Protein AF-A0A2N0B2K4-F1 (afdb_monomer_lite)

Radius of gyration: 31.19 Å; chains: 1; bounding box: 73×33×100 Å

Foldseek 3Di:
DCPPQDPVNVVVVVVVVVVVVVVCPPPDDPVVVVVVVVVLVVLLVVLLVVLLCQQLPFADDLRDLVVSLVCLQVQWGWGQDPPPGIDIDGNDDPNHRDDPVSSVVSSVVNQLVSLLSVLLVVAAAADLCVVCVPHDPVCSVVSSVSNVVRNVVRLVVCLLVLHQDALNSHHPVCSVVSLVSSLVSQQVPDWDWDWDDDDPPTDTDIDRQADPVDPVSSVVSVQVVVPVSPQQWDQDPVRHIDGNDD

Sequence (246 aa):
FKSSLGDAFWLGAWNDYKDKLSSAQYLFEASTQTKLEALKENSWEVYKRNLANAYLTNRVGNPILPEFLNELRAGKFNVLVPNQGVVQINSKFLGSALSEAQIQEIGAFLKLPDAKAMISRQGIIADLDDFLKDQDPAYMGELRDVALVSSYAELKSGIAQGGVFSDRDLPAELKDFALISSFEYYLNNTTKEVITGEGASAVKSFVKKFDVSNADSRRAAMSEFLLKLGPVHKKGADGKLVLDGA

pLDDT: mean 81.19, std 12.35, range [37.16, 93.44]

Structure (mmCIF, N/CA/C/O backbone):
data_AF-A0A2N0B2K4-F1
#
_entry.id   AF-A0A2N0B2K4-F1
#
loop_
_atom_site.group_PDB
_atom_site.id
_atom_site.type_symbol
_atom_site.label_atom_id
_atom_site.label_alt_id
_atom_site.label_comp_id
_atom_site.label_asym_id
_atom_site.label_entity_id
_atom_site.label_seq_id
_atom_site.pdbx_PDB_ins_code
_atom_site.Cartn_x
_atom_site.Cartn_y
_atom_site.Cartn_z
_atom_site.occupancy
_atom_site.B_iso_or_equiv
_atom_site.auth_seq_id
_atom_site.auth_comp_id
_atom_site.auth_asym_id
_atom_site.auth_atom_id
_atom_site.pdbx_PDB_model_num
ATOM 1 N N . PHE A 1 1 ? 3.172 -8.161 55.555 1.00 45.06 1 PHE A N 1
ATOM 2 C CA . PHE A 1 1 ? 1.866 -7.561 55.200 1.00 45.06 1 PHE A CA 1
ATOM 3 C C . PHE A 1 1 ? 1.131 -8.303 54.084 1.00 45.06 1 PHE A C 1
ATOM 5 O O . PHE A 1 1 ? -0.031 -8.610 54.285 1.00 45.06 1 PHE A O 1
ATOM 12 N N . LYS A 1 2 ? 1.770 -8.687 52.966 1.00 37.16 2 LYS A N 1
ATOM 13 C CA . LYS A 1 2 ? 1.150 -9.574 51.950 1.00 37.16 2 LYS A CA 1
ATOM 14 C C . LYS A 1 2 ? 0.958 -11.043 52.390 1.00 37.16 2 LYS A C 1
ATOM 16 O O . LYS A 1 2 ? 0.317 -11.798 51.680 1.00 37.16 2 LYS A O 1
ATOM 21 N N . SER A 1 3 ? 1.516 -11.449 53.534 1.00 48.72 3 SER A N 1
ATOM 22 C CA . SER A 1 3 ? 1.570 -12.850 53.984 1.00 48.72 3 SER A CA 1
ATOM 23 C C . SER A 1 3 ? 0.521 -13.256 55.030 1.00 48.72 3 SER A C 1
ATOM 25 O O . SER A 1 3 ? 0.477 -14.426 55.388 1.00 48.72 3 SER A O 1
ATOM 27 N N . SER A 1 4 ? -0.299 -12.334 55.551 1.00 53.06 4 SER A N 1
ATOM 28 C CA . SER A 1 4 ? -1.295 -12.644 56.598 1.00 53.06 4 SER A CA 1
ATOM 29 C C . SER A 1 4 ? -2.738 -12.685 56.096 1.00 53.06 4 SER A C 1
ATOM 31 O O . SER A 1 4 ? -3.623 -13.147 56.805 1.00 53.06 4 SER A O 1
ATOM 33 N N . LEU A 1 5 ? -2.987 -12.184 54.888 1.00 55.03 5 LEU A N 1
ATOM 34 C CA . LEU A 1 5 ? -4.312 -12.104 54.285 1.00 55.03 5 LEU A CA 1
ATOM 35 C C . LEU A 1 5 ? -4.186 -12.716 52.893 1.00 55.03 5 LEU A C 1
ATOM 37 O O . LEU A 1 5 ? -3.575 -12.111 52.013 1.00 55.03 5 LEU A O 1
ATOM 41 N N . GLY A 1 6 ? -4.659 -13.957 52.751 1.00 55.34 6 GLY A N 1
ATOM 42 C CA . GLY A 1 6 ? -4.561 -14.728 51.510 1.00 55.34 6 GLY A CA 1
ATOM 43 C C . GLY A 1 6 ? -5.298 -14.065 50.345 1.00 55.34 6 GLY A C 1
ATOM 44 O O . GLY A 1 6 ? -6.133 -13.185 50.549 1.00 55.34 6 GLY A O 1
ATOM 45 N N . ASP A 1 7 ? -5.013 -14.504 49.120 1.00 55.50 7 ASP A N 1
ATOM 46 C CA . ASP A 1 7 ? -5.509 -13.890 47.877 1.00 55.50 7 ASP A CA 1
ATOM 47 C C . ASP A 1 7 ? -7.040 -13.719 47.827 1.00 55.50 7 ASP A C 1
ATOM 49 O O . ASP A 1 7 ? -7.539 -12.751 47.256 1.00 55.50 7 ASP A O 1
ATOM 53 N N . ALA A 1 8 ? -7.792 -14.592 48.506 1.00 61.41 8 ALA A N 1
ATOM 54 C CA . ALA A 1 8 ? -9.245 -14.489 48.645 1.00 61.41 8 ALA A CA 1
ATOM 55 C C . ALA A 1 8 ? -9.705 -13.218 49.389 1.00 61.41 8 ALA A C 1
ATOM 57 O O . ALA A 1 8 ? -10.733 -12.641 49.040 1.00 61.41 8 ALA A O 1
ATOM 58 N N . PHE A 1 9 ? -8.936 -12.749 50.377 1.00 64.50 9 PHE A N 1
ATOM 59 C CA . PHE A 1 9 ? -9.229 -11.514 51.107 1.00 64.50 9 PHE A CA 1
ATOM 60 C C . PHE A 1 9 ? -9.061 -10.286 50.209 1.00 64.50 9 PHE A C 1
ATOM 62 O O . PHE A 1 9 ? -9.919 -9.408 50.189 1.00 64.50 9 PHE A O 1
ATOM 69 N N . TRP A 1 10 ? -7.981 -10.239 49.425 1.00 61.16 10 TRP A N 1
ATOM 70 C CA . TRP A 1 10 ? -7.719 -9.125 48.511 1.00 61.16 10 TRP A CA 1
ATOM 71 C C . TRP A 1 10 ? -8.686 -9.105 47.329 1.00 61.16 10 TRP A C 1
ATOM 73 O O . TRP A 1 10 ? -9.111 -8.030 46.912 1.00 61.16 10 TRP A O 1
ATOM 83 N N . LEU A 1 11 ? -9.090 -10.279 46.833 1.00 60.62 11 LEU A N 1
ATOM 84 C CA . LEU A 1 11 ? -10.117 -10.398 45.801 1.00 60.62 11 LEU A CA 1
ATOM 85 C C . LEU A 1 11 ? -11.495 -9.950 46.320 1.00 60.62 11 LEU A C 1
ATOM 87 O O . LEU A 1 11 ? -12.208 -9.231 45.623 1.00 60.62 11 LEU A O 1
ATOM 91 N N . GLY A 1 12 ? -11.844 -10.319 47.558 1.00 69.44 12 GLY A N 1
ATOM 92 C CA . GLY A 1 12 ? -13.062 -9.857 48.227 1.00 69.44 12 GLY A CA 1
ATOM 93 C C . GLY A 1 12 ? -13.065 -8.345 48.452 1.00 69.44 12 GLY A C 1
ATOM 94 O O . GLY A 1 12 ? -14.012 -7.672 48.061 1.00 69.44 12 GLY A O 1
ATOM 95 N N . ALA A 1 13 ? -11.971 -7.791 48.981 1.00 68.06 13 ALA A N 1
ATOM 96 C CA . ALA A 1 13 ? -11.822 -6.352 49.194 1.00 68.06 13 ALA A CA 1
ATOM 97 C C . ALA A 1 13 ? -11.885 -5.551 47.882 1.00 68.06 13 ALA A C 1
ATOM 99 O O . ALA A 1 13 ? -12.458 -4.465 47.850 1.00 68.06 13 ALA A O 1
ATOM 100 N N . TRP A 1 14 ? -11.325 -6.089 46.794 1.00 63.53 14 TRP A N 1
ATOM 101 C CA . TRP A 1 14 ? -11.412 -5.485 45.466 1.00 63.53 14 TRP A CA 1
ATOM 102 C C . TRP A 1 14 ? -12.846 -5.459 44.930 1.00 63.53 14 TRP A C 1
ATOM 104 O O . TRP A 1 14 ? -13.293 -4.419 44.447 1.00 63.53 14 TRP A O 1
ATOM 114 N N . ASN A 1 15 ? -13.574 -6.574 45.035 1.00 62.72 15 ASN A N 1
ATOM 115 C CA . ASN A 1 15 ? -14.967 -6.645 44.595 1.00 62.72 15 ASN A CA 1
ATOM 116 C C . ASN A 1 15 ? -15.862 -5.715 45.425 1.00 62.72 15 ASN A C 1
ATOM 118 O O . ASN A 1 15 ? -16.615 -4.944 44.845 1.00 62.72 15 ASN A O 1
ATOM 122 N N . ASP A 1 16 ? -15.678 -5.661 46.746 1.00 70.69 16 ASP A N 1
ATOM 123 C CA . ASP A 1 16 ? -16.381 -4.716 47.622 1.00 70.69 16 ASP A CA 1
ATOM 124 C C . ASP A 1 16 ? -16.112 -3.252 47.248 1.00 70.69 16 ASP A C 1
ATOM 126 O O . ASP A 1 16 ? -17.015 -2.416 47.274 1.00 70.69 16 ASP A O 1
ATOM 130 N N . TYR A 1 17 ? -14.864 -2.913 46.912 1.00 60.06 17 TYR A N 1
ATOM 131 C CA . TYR A 1 17 ? -14.495 -1.550 46.526 1.00 60.06 17 TYR A CA 1
ATOM 132 C C . TYR A 1 17 ? -15.072 -1.180 45.157 1.00 60.06 17 TYR A C 1
ATOM 134 O O . TYR A 1 17 ? -15.571 -0.071 44.968 1.00 60.06 17 TYR A O 1
ATOM 142 N N . LYS A 1 18 ? -15.051 -2.128 44.216 1.00 62.62 18 LYS A N 1
ATOM 143 C CA . LYS A 1 18 ? -15.659 -2.006 42.890 1.00 62.62 18 LYS A CA 1
ATOM 144 C C . LYS A 1 18 ? -17.176 -1.837 42.986 1.00 62.62 18 LYS A C 1
ATOM 146 O O . LYS A 1 18 ? -17.719 -0.942 42.342 1.00 62.62 18 LYS A O 1
ATOM 151 N N . ASP A 1 19 ? -17.839 -2.635 43.813 1.00 67.31 19 ASP A N 1
ATOM 152 C CA . ASP A 1 19 ? -19.288 -2.591 43.993 1.00 67.31 19 ASP A CA 1
ATOM 153 C C . ASP A 1 19 ? -19.698 -1.292 44.696 1.00 67.31 19 ASP A C 1
ATOM 155 O O . ASP A 1 19 ? -20.607 -0.603 44.229 1.00 67.31 19 ASP A O 1
ATOM 159 N N . LYS A 1 20 ? -18.941 -0.852 45.712 1.00 62.06 20 LYS A N 1
ATOM 160 C CA . LYS A 1 20 ? -19.128 0.464 46.347 1.00 62.06 20 LYS A CA 1
ATOM 161 C C . LYS A 1 20 ? -18.940 1.616 45.362 1.00 62.06 20 LYS A C 1
ATOM 163 O O . LYS A 1 20 ? -19.784 2.504 45.329 1.00 62.06 20 LYS A O 1
ATOM 168 N N . LEU A 1 21 ? -17.913 1.580 44.512 1.00 57.91 21 LEU A N 1
ATOM 169 C CA . LEU A 1 21 ? -17.707 2.571 43.447 1.00 57.91 21 LEU A CA 1
ATOM 170 C C . LEU A 1 21 ? -18.839 2.568 42.416 1.00 57.91 21 LEU A C 1
ATOM 172 O O . LEU A 1 21 ? -19.277 3.636 41.996 1.00 57.91 21 LEU A O 1
ATOM 176 N N . SER A 1 22 ? -19.344 1.391 42.042 1.00 55.31 22 SER A N 1
ATOM 177 C CA . SER A 1 22 ? -20.469 1.268 41.110 1.00 55.31 22 SER A CA 1
ATOM 178 C C . SER A 1 22 ? -21.778 1.800 41.706 1.00 55.31 22 SER A C 1
ATOM 180 O O . SER A 1 22 ? -22.540 2.472 41.019 1.00 55.31 22 SER A O 1
ATOM 182 N N . SER A 1 23 ? -21.995 1.597 43.010 1.00 57.16 23 SER A N 1
ATOM 183 C CA . SER A 1 23 ? -23.142 2.135 43.752 1.00 57.16 23 SER A CA 1
ATOM 184 C C . SER A 1 23 ? -23.007 3.624 44.109 1.00 57.16 23 SER A C 1
ATOM 186 O O . SER A 1 23 ? -24.002 4.287 44.392 1.00 57.16 23 SER A O 1
ATOM 188 N N . ALA A 1 24 ? -21.794 4.184 44.043 1.00 54.72 24 ALA A N 1
ATOM 189 C CA . ALA A 1 24 ? -21.490 5.588 44.329 1.00 54.72 24 ALA A CA 1
ATOM 190 C C . ALA A 1 24 ? -21.693 6.527 43.126 1.00 54.72 24 ALA A C 1
ATOM 192 O O . ALA A 1 24 ? -21.277 7.686 43.173 1.00 54.72 24 ALA A O 1
ATOM 193 N N . GLN A 1 25 ? -22.386 6.078 42.073 1.00 49.22 25 GLN A N 1
ATOM 194 C CA . GLN A 1 25 ? -22.783 6.908 40.927 1.00 49.22 25 GLN A CA 1
ATOM 195 C C . GLN A 1 25 ? -23.527 8.198 41.356 1.00 49.22 25 GLN A C 1
ATOM 197 O O . GLN A 1 25 ? -23.518 9.183 40.625 1.00 49.22 25 GLN A O 1
ATOM 202 N N . TYR A 1 26 ? -24.084 8.224 42.576 1.00 49.31 26 TYR A N 1
ATOM 203 C CA . TYR A 1 26 ? -24.826 9.334 43.189 1.00 49.31 26 TYR A CA 1
ATOM 204 C C . TYR A 1 26 ? -24.002 10.275 44.109 1.00 49.31 26 TYR A C 1
ATOM 206 O O . TYR A 1 26 ? -24.561 11.227 44.645 1.00 49.31 26 TYR A O 1
ATOM 214 N N . LEU A 1 27 ? -22.701 10.024 44.338 1.00 53.44 27 LEU A N 1
ATOM 215 C CA . LEU A 1 27 ? -21.873 10.763 45.322 1.00 53.44 27 LEU A CA 1
ATOM 216 C C . LEU A 1 27 ? -20.869 11.756 44.718 1.00 53.44 27 LEU A C 1
ATOM 218 O O . LEU A 1 27 ? -20.222 12.502 45.451 1.00 53.44 27 LEU A O 1
ATOM 222 N N . PHE A 1 28 ? -20.719 11.778 43.398 1.00 55.59 28 PHE A N 1
ATOM 223 C CA . PHE A 1 28 ? -19.828 12.719 42.730 1.00 55.59 28 PHE A CA 1
ATOM 224 C C . PHE A 1 28 ? -20.589 13.991 42.357 1.00 55.59 28 PHE A C 1
ATOM 226 O O . PHE A 1 28 ? -21.649 13.917 41.739 1.00 55.59 28 PHE A O 1
ATOM 233 N N . GLU A 1 29 ? -20.033 15.163 42.679 1.00 68.19 29 GLU A N 1
ATOM 234 C CA . GLU A 1 29 ? -20.511 16.420 42.096 1.00 68.19 29 GLU A CA 1
ATOM 235 C C . GLU A 1 29 ? -20.541 16.296 40.564 1.00 68.19 29 GLU A C 1
ATOM 237 O O . GLU A 1 29 ? -19.668 15.651 39.975 1.00 68.19 29 GLU A O 1
ATOM 242 N N . ALA A 1 30 ? -21.501 16.946 39.898 1.00 71.75 30 ALA A N 1
ATOM 243 C CA . ALA A 1 30 ? -21.643 16.884 38.438 1.00 71.75 30 ALA A CA 1
ATOM 244 C C . ALA A 1 30 ? -20.334 17.234 37.691 1.00 71.75 30 ALA A C 1
ATOM 246 O O . ALA A 1 30 ? -20.023 16.667 36.641 1.00 71.75 30 ALA A O 1
ATOM 247 N N . SER A 1 31 ? -19.514 18.114 38.277 1.00 73.19 31 SER A N 1
ATOM 248 C CA . SER A 1 31 ? -18.178 18.481 37.792 1.00 73.19 31 SER A CA 1
ATOM 249 C C . SER A 1 31 ? -17.190 17.302 37.779 1.00 73.19 31 SER A C 1
ATOM 251 O O . SER A 1 31 ? -16.363 17.186 36.875 1.00 73.19 31 SER A O 1
ATOM 253 N N . THR A 1 32 ? -17.285 16.404 38.759 1.00 71.00 32 THR A N 1
ATOM 254 C CA . THR A 1 32 ? -16.430 15.221 38.902 1.00 71.00 32 THR A CA 1
ATOM 255 C C . THR A 1 32 ? -16.908 14.089 38.000 1.00 71.00 32 THR A C 1
ATOM 257 O O . THR A 1 32 ? -16.082 13.456 37.347 1.00 71.00 32 THR A O 1
ATOM 260 N N . GLN A 1 33 ? -18.225 13.900 37.863 1.00 70.06 33 GLN A N 1
ATOM 261 C CA . GLN A 1 33 ? -18.799 12.971 36.877 1.00 70.06 33 GLN A CA 1
ATOM 262 C C . GLN A 1 33 ? -18.388 13.348 35.447 1.00 70.06 33 GLN A C 1
ATOM 264 O O . GLN A 1 33 ? -17.923 12.500 34.691 1.00 70.06 33 GLN A O 1
ATOM 269 N N . THR A 1 34 ? -18.453 14.639 35.107 1.00 75.38 34 THR A N 1
ATOM 270 C CA . THR A 1 34 ? -18.030 15.145 33.790 1.00 75.38 34 THR A CA 1
ATOM 271 C C . THR A 1 34 ? -16.547 14.867 33.520 1.00 75.38 34 THR A C 1
ATOM 273 O O . THR A 1 34 ? -16.182 14.430 32.431 1.00 75.38 34 THR A O 1
ATOM 276 N N . LYS A 1 35 ? -15.673 15.075 34.515 1.00 74.12 35 LYS A N 1
ATOM 277 C CA . LYS A 1 35 ? -14.233 14.782 34.386 1.00 74.12 35 LYS A CA 1
ATOM 278 C C . LYS A 1 35 ? -13.947 13.287 34.251 1.00 74.12 35 LYS A C 1
ATOM 280 O O . LYS A 1 35 ? -13.038 12.914 33.513 1.00 74.12 35 LYS A O 1
ATOM 285 N N . LEU A 1 36 ? -14.701 12.442 34.951 1.00 71.81 36 LEU A N 1
ATOM 286 C CA . LEU A 1 36 ? -14.584 10.987 34.854 1.00 71.81 36 LEU A CA 1
ATOM 287 C C . LEU A 1 36 ? -14.999 10.477 33.471 1.00 71.81 36 LEU A C 1
ATOM 289 O O . LEU A 1 36 ? -14.271 9.674 32.891 1.00 71.81 36 LEU A O 1
ATOM 293 N N . GLU A 1 37 ? -16.099 10.981 32.906 1.00 75.62 37 GLU A N 1
ATOM 294 C CA . GLU A 1 37 ? -16.495 10.636 31.533 1.00 75.62 37 GLU A CA 1
ATOM 295 C C . GLU A 1 37 ? -15.471 11.144 30.509 1.00 75.62 37 GLU A C 1
ATOM 297 O O . GLU A 1 37 ? -15.077 10.393 29.623 1.00 75.62 37 GLU A O 1
ATOM 302 N N . ALA A 1 38 ? -14.927 12.355 30.679 1.00 74.94 38 ALA A N 1
ATOM 303 C CA . ALA A 1 38 ? -13.851 12.851 29.816 1.00 74.94 38 ALA A CA 1
ATOM 304 C C . ALA A 1 38 ? -12.579 11.981 29.886 1.00 74.94 38 ALA A C 1
ATOM 306 O O . ALA A 1 38 ? -11.924 11.743 28.870 1.00 74.94 38 ALA A O 1
ATOM 307 N N . LEU A 1 39 ? -12.223 11.479 31.074 1.00 80.75 39 LEU A N 1
ATOM 308 C CA . LEU A 1 39 ? -11.086 10.573 31.249 1.00 80.75 39 LEU A CA 1
ATOM 309 C C . LEU A 1 39 ? -11.339 9.213 30.589 1.00 80.75 39 LEU A C 1
ATOM 311 O O . LEU A 1 39 ? -10.431 8.641 29.982 1.00 80.75 39 LEU A O 1
ATOM 315 N N . LYS A 1 40 ? -12.562 8.693 30.708 1.00 78.25 40 LYS A N 1
ATOM 316 C CA . LYS A 1 40 ? -12.983 7.444 30.073 1.00 78.25 40 LYS A CA 1
ATOM 317 C C . LYS A 1 40 ? -12.958 7.564 28.551 1.00 78.25 40 LYS A C 1
ATOM 319 O O . LYS A 1 40 ? -12.411 6.674 27.909 1.00 78.25 40 LYS A O 1
ATOM 3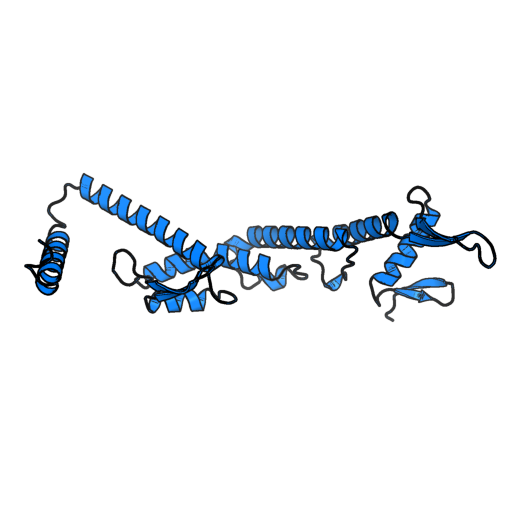24 N N . GLU A 1 41 ? -13.453 8.670 28.002 1.00 83.50 41 GLU A N 1
ATOM 325 C CA . GLU A 1 41 ? -13.409 8.972 26.567 1.00 83.50 41 GLU A CA 1
ATOM 326 C C . GLU A 1 41 ? -11.966 9.071 26.060 1.00 83.50 41 GLU A C 1
ATOM 328 O O . GLU A 1 41 ? -11.584 8.420 25.092 1.00 83.50 41 GLU A O 1
ATOM 333 N N . ASN A 1 42 ? -11.103 9.797 26.774 1.00 83.88 42 ASN A N 1
ATOM 334 C CA . ASN A 1 42 ? -9.684 9.869 26.426 1.00 83.88 42 ASN A CA 1
ATOM 335 C C . ASN A 1 42 ? -9.022 8.480 26.454 1.00 83.88 42 ASN A C 1
ATOM 337 O O . ASN A 1 42 ? -8.314 8.098 25.523 1.00 83.88 42 ASN A O 1
ATOM 341 N N . SER A 1 43 ? -9.299 7.696 27.499 1.00 85.62 43 SER A N 1
ATOM 342 C CA . SER A 1 43 ? -8.792 6.326 27.619 1.00 85.62 43 SER A CA 1
ATOM 343 C C . SER A 1 43 ? -9.288 5.438 26.477 1.00 85.62 43 SER A C 1
ATOM 345 O O . SER A 1 43 ? -8.540 4.580 26.009 1.00 85.62 43 SER A O 1
ATOM 347 N N . TRP A 1 44 ? -10.522 5.645 26.015 1.00 90.06 44 TRP A N 1
ATOM 348 C CA . TRP A 1 44 ? -11.105 4.943 24.877 1.00 90.06 44 TRP A CA 1
ATOM 349 C C . TRP A 1 44 ? -10.401 5.298 23.563 1.00 90.06 44 TRP A C 1
ATOM 351 O O . TRP A 1 44 ? -9.996 4.405 22.820 1.00 90.06 44 TRP A O 1
ATOM 361 N N . GLU A 1 45 ? -10.135 6.579 23.316 1.00 89.75 45 GLU A N 1
ATOM 362 C CA . GLU A 1 45 ? -9.361 7.030 22.154 1.00 89.75 45 GLU A CA 1
ATOM 363 C C . GLU A 1 45 ? -7.934 6.471 22.139 1.00 89.75 45 GLU A C 1
ATOM 365 O O . GLU A 1 45 ? -7.451 5.970 21.119 1.00 89.75 45 GLU A O 1
ATOM 370 N N . VAL A 1 46 ? -7.250 6.498 23.285 1.00 88.81 46 VAL A N 1
ATOM 371 C CA . VAL A 1 46 ? -5.913 5.901 23.429 1.00 88.81 46 VAL A CA 1
ATOM 372 C C . VAL A 1 46 ? -5.968 4.394 23.181 1.00 88.81 46 VAL A C 1
ATOM 374 O O . VAL A 1 46 ? -5.109 3.845 22.489 1.00 88.81 46 VAL A O 1
ATOM 377 N N . TYR A 1 47 ? -6.994 3.724 23.701 1.00 88.19 47 TYR A N 1
ATOM 378 C CA . TYR A 1 47 ? -7.205 2.300 23.490 1.00 88.19 47 TYR A CA 1
ATOM 379 C C . TYR A 1 47 ? -7.393 1.961 22.001 1.00 88.19 47 TYR A C 1
ATOM 381 O O . TYR A 1 47 ? -6.689 1.087 21.492 1.00 88.19 47 TYR A O 1
ATOM 389 N N . LYS A 1 48 ? -8.239 2.703 21.271 1.00 91.44 48 LYS A N 1
ATOM 390 C CA . LYS A 1 48 ? -8.426 2.544 19.815 1.00 91.44 48 LYS A CA 1
ATOM 391 C C . LYS A 1 48 ? -7.119 2.719 19.039 1.00 91.44 48 LYS A C 1
ATOM 393 O O . LYS A 1 48 ? -6.803 1.903 18.175 1.00 91.44 48 LYS A O 1
ATOM 398 N N . ARG A 1 49 ? -6.314 3.732 19.378 1.00 87.88 49 ARG A N 1
ATOM 399 C CA . ARG A 1 49 ? -4.994 3.958 18.755 1.00 87.88 49 ARG A CA 1
ATOM 400 C C . ARG A 1 49 ? -4.025 2.805 19.008 1.00 87.88 49 ARG A C 1
ATOM 402 O O . ARG A 1 49 ? -3.336 2.372 18.088 1.00 87.88 49 ARG A O 1
ATOM 409 N N . ASN A 1 50 ? -3.990 2.281 20.231 1.00 87.94 50 ASN A N 1
ATOM 410 C CA . ASN A 1 50 ? -3.144 1.137 20.568 1.00 87.94 50 ASN A CA 1
ATOM 411 C C . ASN A 1 50 ? -3.573 -0.128 19.815 1.00 87.94 50 ASN A C 1
ATOM 413 O O . ASN A 1 50 ? -2.712 -0.849 19.311 1.00 87.94 50 ASN A O 1
ATOM 417 N N . LEU A 1 51 ? -4.883 -0.368 19.682 1.00 88.62 51 LEU A N 1
ATOM 418 C CA . LEU A 1 51 ? -5.404 -1.460 18.859 1.00 88.62 51 LEU A CA 1
ATOM 419 C C . LEU A 1 51 ? -5.032 -1.293 17.385 1.00 88.62 51 LEU A C 1
ATOM 421 O O . LEU A 1 51 ? -4.591 -2.260 16.774 1.00 88.62 51 LEU A O 1
ATOM 425 N N . ALA A 1 52 ? -5.152 -0.087 16.828 1.00 86.50 52 ALA A N 1
ATOM 426 C CA . ALA A 1 52 ? -4.754 0.184 15.448 1.00 86.50 52 ALA A CA 1
ATOM 427 C C . ALA A 1 52 ? -3.269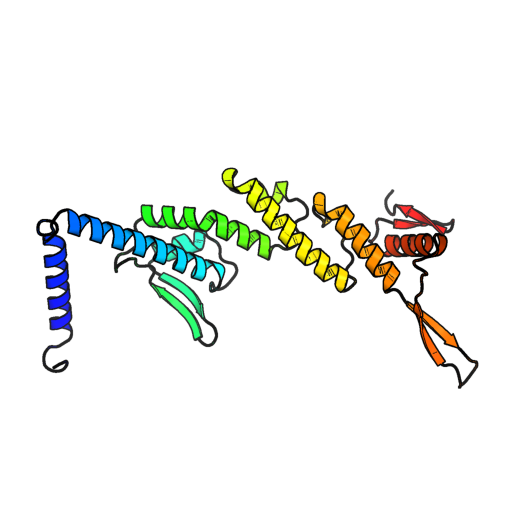 -0.089 15.217 1.00 86.50 52 ALA A C 1
ATOM 429 O O . ALA A 1 52 ? -2.908 -0.782 14.269 1.00 86.50 52 ALA A O 1
ATOM 430 N N . ASN A 1 53 ? -2.404 0.367 16.122 1.00 85.69 53 ASN A N 1
ATOM 431 C CA . ASN A 1 53 ? -0.978 0.070 16.037 1.00 85.69 53 ASN A CA 1
ATOM 432 C C . ASN A 1 53 ? -0.717 -1.439 16.100 1.00 85.69 53 ASN A C 1
ATOM 434 O O . ASN A 1 53 ? 0.015 -1.965 15.263 1.00 85.69 53 ASN A O 1
ATOM 438 N N . ALA A 1 54 ? -1.342 -2.151 17.041 1.00 84.88 54 ALA A N 1
ATOM 439 C CA . ALA A 1 54 ? -1.192 -3.599 17.163 1.00 84.88 54 ALA A CA 1
ATOM 440 C C . ALA A 1 54 ? -1.669 -4.344 15.904 1.00 84.88 54 ALA A C 1
ATOM 442 O O . ALA A 1 54 ? -0.987 -5.257 15.440 1.00 84.88 54 ALA A O 1
ATOM 443 N N . TYR A 1 55 ? -2.793 -3.908 15.332 1.00 87.00 55 TYR A N 1
ATOM 444 C CA . TYR A 1 55 ? -3.376 -4.448 14.109 1.00 87.00 55 TYR A CA 1
ATOM 445 C C . TYR A 1 55 ? -2.468 -4.254 12.886 1.00 87.00 55 TYR A C 1
ATOM 447 O O . TYR A 1 55 ? -2.252 -5.195 12.124 1.00 87.00 55 TYR A O 1
ATOM 455 N N . LEU A 1 56 ? -1.905 -3.055 12.713 1.00 84.88 56 LEU A N 1
ATOM 456 C CA . LEU A 1 56 ? -1.133 -2.692 11.521 1.00 84.88 56 LEU A CA 1
ATOM 457 C C . LEU A 1 56 ? 0.309 -3.210 11.540 1.00 84.88 56 LEU A C 1
ATOM 459 O O . LEU A 1 56 ? 0.843 -3.547 10.485 1.00 84.88 56 LEU A O 1
ATOM 463 N N . THR A 1 57 ? 0.947 -3.250 12.715 1.00 78.38 57 THR A N 1
ATOM 464 C CA . THR A 1 57 ? 2.408 -3.449 12.817 1.00 78.38 57 THR A CA 1
ATOM 465 C C . THR A 1 57 ? 2.819 -4.812 13.351 1.00 78.38 57 THR A C 1
ATOM 467 O O . THR A 1 57 ? 3.831 -5.354 12.919 1.00 78.38 57 THR A O 1
ATOM 470 N N . ASN A 1 58 ? 2.042 -5.378 14.274 1.00 72.38 58 ASN A N 1
ATOM 471 C CA . ASN A 1 58 ? 2.489 -6.508 15.081 1.00 72.38 58 ASN A CA 1
ATOM 472 C C . ASN A 1 58 ? 1.608 -7.739 14.895 1.00 72.38 58 ASN A C 1
ATOM 474 O O . ASN A 1 58 ? 1.700 -8.661 15.692 1.00 72.38 58 ASN A O 1
ATOM 478 N N . ARG A 1 59 ? 0.715 -7.794 13.904 1.00 75.06 59 ARG A N 1
ATOM 479 C CA . ARG A 1 59 ? -0.130 -8.979 13.726 1.00 75.06 59 ARG A CA 1
ATOM 480 C C . ARG A 1 59 ? 0.624 -10.106 13.018 1.00 75.06 59 ARG A C 1
ATOM 482 O O . ARG A 1 59 ? 1.491 -9.873 12.181 1.00 75.06 59 ARG A O 1
ATOM 489 N N . VAL A 1 60 ? 0.294 -11.343 13.380 1.00 59.72 60 VAL A N 1
ATOM 490 C CA . VAL A 1 60 ? 0.838 -12.547 12.739 1.00 59.72 60 VAL A CA 1
ATOM 491 C C . VAL A 1 60 ? 0.104 -12.765 11.411 1.00 59.72 60 VAL A C 1
ATOM 493 O O . VAL A 1 60 ? -1.112 -12.930 11.414 1.00 59.72 60 VAL A O 1
ATOM 496 N N . GLY A 1 61 ? 0.831 -12.791 10.291 1.00 63.75 61 GLY A N 1
ATOM 497 C CA . GLY A 1 61 ? 0.253 -12.958 8.949 1.00 63.75 61 GLY A CA 1
ATOM 498 C C . GLY A 1 61 ? -0.271 -11.652 8.340 1.00 63.75 61 GLY A C 1
ATOM 499 O O . GLY A 1 61 ? -0.030 -10.574 8.875 1.00 63.75 61 GLY A O 1
ATOM 500 N N . ASN A 1 62 ? -0.974 -11.739 7.206 1.00 66.56 62 ASN A N 1
ATOM 501 C CA . ASN A 1 62 ? -1.657 -10.589 6.607 1.00 66.56 62 ASN A CA 1
ATOM 502 C C . ASN A 1 62 ? -2.925 -10.286 7.424 1.00 66.56 62 ASN A C 1
ATOM 504 O O . ASN A 1 62 ? -3.866 -11.074 7.347 1.00 66.56 62 ASN A O 1
ATOM 508 N N . PRO A 1 63 ? -2.983 -9.203 8.225 1.00 71.88 63 PRO A N 1
ATOM 509 C CA . PRO A 1 63 ? -4.170 -8.882 9.005 1.00 71.88 63 PRO A CA 1
ATOM 510 C C . PRO A 1 63 ? -5.397 -8.692 8.114 1.00 71.88 63 PRO A C 1
ATOM 512 O O . PRO A 1 63 ? -5.359 -7.918 7.162 1.00 71.88 63 PRO A O 1
ATOM 515 N N . ILE A 1 64 ? -6.470 -9.398 8.475 1.00 83.25 64 ILE A N 1
ATOM 516 C CA . ILE A 1 64 ? -7.815 -9.260 7.917 1.00 83.25 64 ILE A CA 1
ATOM 517 C C . ILE A 1 64 ? -8.702 -8.637 9.001 1.00 83.25 64 ILE A C 1
ATOM 519 O O . ILE A 1 64 ? -8.843 -9.197 10.097 1.00 83.25 64 ILE A O 1
ATOM 523 N N . LEU A 1 65 ? -9.294 -7.475 8.710 1.00 88.88 65 LEU A N 1
ATOM 524 C CA . LEU A 1 65 ? -10.070 -6.695 9.678 1.00 88.88 65 LEU A CA 1
ATOM 525 C C . LEU A 1 65 ? -11.255 -7.489 10.264 1.00 88.88 65 LEU A C 1
ATOM 527 O O . LEU A 1 65 ? -11.368 -7.540 11.490 1.00 88.88 65 LEU A O 1
ATOM 531 N N . PRO A 1 66 ? -12.092 -8.185 9.465 1.00 90.19 66 PRO A N 1
ATOM 532 C CA . PRO A 1 66 ? -13.153 -9.047 9.995 1.00 90.19 66 PRO A CA 1
ATOM 533 C C . PRO A 1 66 ? -12.684 -10.083 11.026 1.00 90.19 66 PRO A C 1
ATOM 535 O O . PRO A 1 66 ? -13.336 -10.280 12.054 1.00 90.19 66 PRO A O 1
ATOM 538 N N . GLU A 1 67 ? -11.541 -10.727 10.786 1.00 89.62 67 GLU A N 1
ATOM 539 C CA . GLU A 1 67 ? -10.975 -11.713 11.711 1.00 89.62 67 GLU A CA 1
ATOM 540 C C . GLU A 1 67 ? -10.506 -11.054 13.006 1.00 89.62 67 GLU A C 1
ATOM 542 O O . GLU A 1 67 ? -10.718 -11.590 14.091 1.00 89.62 67 GLU A O 1
ATOM 547 N N . PHE A 1 68 ? -9.918 -9.860 12.907 1.00 90.81 68 PHE A N 1
ATOM 548 C CA . PHE A 1 68 ? -9.513 -9.096 14.080 1.00 90.81 68 PHE A CA 1
ATOM 549 C C . PHE A 1 68 ? -10.706 -8.699 14.945 1.00 90.81 68 PHE A C 1
ATOM 551 O O . PHE A 1 68 ? -10.675 -8.888 16.157 1.00 90.81 68 PHE A O 1
ATOM 558 N N . LEU A 1 69 ? -11.798 -8.229 14.340 1.00 92.62 69 LEU A N 1
ATOM 559 C CA . LEU A 1 69 ? -13.012 -7.897 15.088 1.00 92.62 69 LEU A CA 1
ATOM 560 C C . LEU A 1 69 ? -13.600 -9.131 15.796 1.00 92.62 69 LEU A C 1
ATOM 562 O O . LEU A 1 69 ? -14.079 -9.018 16.923 1.00 92.62 69 LEU A O 1
ATOM 566 N N . ASN A 1 70 ? -13.506 -10.320 15.192 1.00 92.19 70 ASN A N 1
ATOM 567 C CA . ASN A 1 70 ? -13.900 -11.576 15.840 1.00 92.19 70 ASN A CA 1
ATOM 568 C C . ASN A 1 70 ? -12.997 -11.949 17.027 1.00 92.19 70 ASN A C 1
ATOM 570 O O . ASN A 1 70 ? -13.495 -12.397 18.059 1.00 92.19 70 ASN A O 1
ATOM 574 N N . GLU A 1 71 ? -11.688 -11.728 16.928 1.00 90.69 71 GLU A N 1
ATOM 575 C CA . GLU A 1 71 ? -10.764 -11.904 18.057 1.00 90.69 71 GLU A CA 1
ATOM 576 C C . GLU A 1 71 ? -11.065 -10.927 19.201 1.00 90.69 71 GLU A C 1
ATOM 578 O O . GLU A 1 71 ? -11.097 -11.311 20.375 1.00 90.69 71 GLU A O 1
ATOM 583 N N . LEU A 1 72 ? -11.379 -9.671 18.872 1.00 91.94 72 LEU A N 1
ATOM 584 C CA . LEU A 1 72 ? -11.801 -8.683 19.861 1.00 91.94 72 LEU A CA 1
ATOM 585 C C . LEU A 1 72 ? -13.088 -9.117 20.578 1.00 91.94 72 LEU A C 1
ATOM 587 O O . LEU A 1 72 ? -13.128 -9.018 21.808 1.00 91.94 72 LEU A O 1
ATOM 591 N N . ARG A 1 73 ? -14.076 -9.677 19.853 1.00 91.88 73 ARG A N 1
ATOM 592 C CA . ARG A 1 73 ? -15.285 -10.306 20.437 1.00 91.88 73 ARG A CA 1
ATOM 593 C C . ARG A 1 73 ? -14.937 -11.462 21.373 1.00 91.88 73 ARG A C 1
ATOM 595 O O . ARG A 1 73 ? -15.540 -11.598 22.432 1.00 91.88 73 ARG A O 1
ATOM 602 N N . ALA A 1 74 ? -13.946 -12.275 21.009 1.00 89.81 74 ALA A N 1
ATOM 603 C CA . ALA A 1 74 ? -13.477 -13.399 21.818 1.00 89.81 74 ALA A CA 1
ATOM 604 C C . ALA A 1 74 ? -12.692 -12.973 23.077 1.00 89.81 74 ALA A C 1
ATOM 606 O O . ALA A 1 74 ? -12.341 -13.820 23.903 1.00 89.81 74 ALA A O 1
ATOM 607 N N . GLY A 1 75 ? -12.411 -11.677 23.248 1.00 88.19 75 GLY A N 1
ATOM 608 C CA . GLY A 1 75 ? -11.733 -11.138 24.427 1.00 88.19 75 GLY A CA 1
ATOM 609 C C . GLY A 1 75 ? -10.202 -11.185 24.356 1.00 88.19 75 GLY A C 1
ATOM 610 O O . GLY A 1 75 ? -9.540 -10.863 25.348 1.00 88.19 75 GLY A O 1
ATOM 611 N N . LYS A 1 76 ? -9.623 -11.614 23.227 1.00 90.00 76 LYS A N 1
ATOM 612 C CA . LYS A 1 76 ? -8.175 -11.803 23.076 1.00 90.00 76 LYS A CA 1
ATOM 613 C C . LYS A 1 76 ? -7.741 -11.839 21.614 1.00 90.00 76 LYS A C 1
ATOM 615 O O . LYS A 1 76 ? -8.419 -12.437 20.789 1.00 90.00 76 LYS A O 1
ATOM 620 N N . PHE A 1 77 ? -6.569 -11.285 21.327 1.00 88.88 77 PHE A N 1
ATOM 621 C CA . PHE A 1 77 ? -5.939 -11.313 20.005 1.00 88.88 77 PHE A CA 1
ATOM 622 C C . PHE A 1 77 ? -4.447 -11.625 20.132 1.00 88.88 77 PHE A C 1
ATOM 624 O O . PHE A 1 77 ? -3.864 -11.482 21.209 1.00 88.88 77 PHE A O 1
ATOM 631 N N . ASN A 1 78 ? -3.827 -12.066 19.041 1.00 86.81 78 ASN A N 1
ATOM 632 C CA . ASN A 1 78 ? -2.412 -12.430 19.030 1.00 86.81 78 ASN A CA 1
ATOM 633 C C . ASN A 1 78 ? -1.581 -11.389 18.275 1.00 86.81 78 ASN A C 1
ATOM 635 O O . ASN A 1 78 ? -1.975 -10.917 17.207 1.00 86.81 78 ASN A O 1
ATOM 639 N N . VAL A 1 79 ? -0.402 -11.080 18.811 1.00 85.06 79 VAL A N 1
ATOM 640 C CA . VAL A 1 79 ? 0.603 -10.232 18.166 1.00 85.06 79 VAL A CA 1
ATOM 641 C C . VAL A 1 79 ? 1.957 -10.932 18.140 1.00 85.06 79 VAL A C 1
ATOM 643 O O . VAL A 1 79 ? 2.302 -11.682 19.048 1.00 85.06 79 VAL A O 1
ATOM 646 N N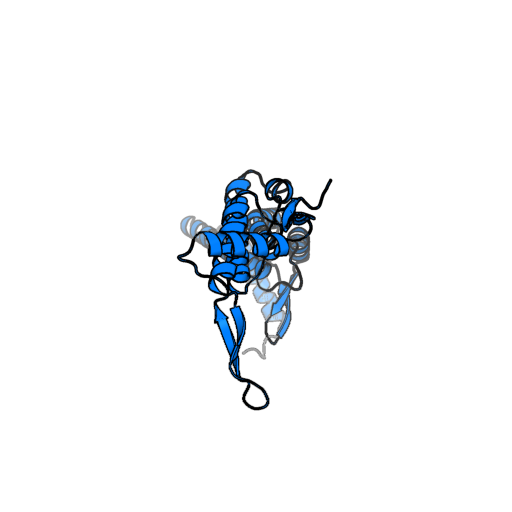 . LEU A 1 80 ? 2.736 -10.687 17.098 1.00 83.25 80 LEU A N 1
ATOM 647 C CA . LEU A 1 80 ? 4.137 -11.031 16.999 1.00 83.25 80 LEU A CA 1
ATOM 648 C C . LEU A 1 80 ? 4.968 -9.927 17.655 1.00 83.25 80 LEU A C 1
ATOM 650 O O . LEU A 1 80 ? 4.970 -8.785 17.201 1.00 83.25 80 LEU A O 1
ATOM 654 N N . VAL A 1 81 ? 5.693 -10.276 18.711 1.00 80.62 81 VAL A N 1
ATOM 655 C CA . VAL A 1 81 ? 6.624 -9.366 19.379 1.00 80.62 81 VAL A CA 1
ATOM 656 C C . VAL A 1 81 ? 8.055 -9.780 19.024 1.00 80.62 81 VAL A C 1
ATOM 658 O O . VAL A 1 81 ? 8.407 -10.957 19.189 1.00 80.62 81 VAL A O 1
ATOM 661 N N . PRO A 1 82 ? 8.910 -8.846 18.559 1.00 78.12 82 PRO A N 1
ATOM 662 C CA . PRO A 1 82 ? 10.312 -9.137 18.286 1.00 78.12 82 PRO A CA 1
ATOM 663 C C . PRO A 1 82 ? 10.985 -9.811 19.487 1.00 78.12 82 PRO A C 1
ATOM 665 O O . PRO A 1 82 ? 10.838 -9.361 20.622 1.00 78.12 82 PRO A O 1
ATOM 668 N N . ASN A 1 83 ? 11.722 -10.895 19.240 1.00 79.69 83 ASN A N 1
ATOM 669 C CA . ASN A 1 83 ? 12.441 -11.692 20.248 1.00 79.69 83 ASN A CA 1
ATOM 670 C C . ASN A 1 83 ? 11.575 -12.450 21.276 1.00 79.69 83 ASN A C 1
ATOM 672 O O . ASN A 1 83 ? 12.127 -13.204 22.073 1.00 79.69 83 ASN A O 1
ATOM 676 N N . GLN A 1 84 ? 10.249 -12.288 21.267 1.00 76.94 84 GLN A N 1
ATOM 677 C CA . GLN A 1 84 ? 9.331 -12.977 22.189 1.00 76.94 84 GLN A CA 1
ATOM 678 C C . GLN A 1 84 ? 8.353 -13.924 21.479 1.00 76.94 84 GLN A C 1
ATOM 680 O O . GLN A 1 84 ? 7.736 -14.763 22.130 1.00 76.94 84 GLN A O 1
ATOM 685 N N . GLY A 1 85 ? 8.237 -13.837 20.151 1.00 83.00 85 GLY A N 1
ATOM 686 C CA . GLY A 1 85 ? 7.341 -14.690 19.374 1.00 83.00 85 GLY A CA 1
ATOM 687 C C . GLY A 1 85 ? 5.885 -14.236 19.476 1.00 83.00 85 GLY A C 1
ATOM 688 O O . GLY A 1 85 ? 5.605 -13.041 19.568 1.00 83.00 85 GLY A O 1
ATOM 689 N N . VAL A 1 86 ? 4.949 -15.181 19.395 1.00 86.25 86 VAL A N 1
ATOM 690 C CA . VAL A 1 86 ? 3.510 -14.882 19.420 1.00 86.25 86 VAL A CA 1
ATOM 691 C C . VAL A 1 86 ? 3.045 -14.675 20.861 1.00 86.25 86 VAL A C 1
ATOM 693 O O . VAL A 1 86 ? 3.091 -15.596 21.674 1.00 86.25 86 VAL A O 1
ATOM 696 N N . VAL A 1 87 ? 2.563 -13.471 21.164 1.00 85.56 87 VAL A N 1
ATOM 697 C CA . VAL A 1 87 ? 2.027 -13.069 22.468 1.00 85.56 87 VAL A CA 1
ATOM 698 C C . VAL A 1 87 ? 0.522 -12.846 22.354 1.00 85.56 87 VAL A C 1
ATOM 700 O O . VAL A 1 87 ? 0.045 -12.155 21.454 1.00 85.56 87 VAL A O 1
ATOM 703 N N . GLN A 1 88 ? -0.234 -13.414 23.292 1.00 88.38 88 GLN A N 1
ATOM 704 C CA . GLN A 1 88 ? -1.675 -13.207 23.398 1.00 88.38 88 GLN A CA 1
ATOM 705 C C . GLN A 1 88 ? -1.977 -11.995 24.284 1.00 88.38 88 GLN A C 1
ATOM 707 O O . GLN A 1 88 ? -1.557 -11.942 25.440 1.00 88.38 88 GLN A O 1
ATOM 712 N N . ILE A 1 89 ? -2.735 -11.039 23.754 1.00 86.81 89 ILE A N 1
ATOM 713 C CA . ILE A 1 89 ? -3.144 -9.813 24.441 1.00 86.81 89 ILE A CA 1
ATOM 714 C C . ILE A 1 89 ? -4.643 -9.867 24.735 1.00 86.81 89 ILE A C 1
ATOM 716 O O . ILE A 1 89 ? -5.444 -10.316 23.917 1.00 86.81 89 ILE A O 1
ATOM 720 N N . ASN A 1 90 ? -5.026 -9.393 25.920 1.00 87.62 90 ASN A N 1
ATOM 721 C CA . ASN A 1 90 ? -6.419 -9.267 26.335 1.00 87.62 90 ASN A CA 1
ATOM 722 C C . ASN A 1 90 ? -7.064 -8.026 25.689 1.00 87.62 90 ASN A C 1
ATOM 724 O O . ASN A 1 90 ? -6.534 -6.925 25.823 1.00 87.62 90 ASN A O 1
ATOM 728 N N . SER A 1 91 ? -8.213 -8.189 25.026 1.00 88.38 91 SER A N 1
ATOM 729 C CA . SER A 1 91 ? -8.938 -7.088 24.370 1.00 88.38 91 SER A CA 1
ATOM 730 C C . SER A 1 91 ? -9.931 -6.362 25.285 1.00 88.38 91 SER A C 1
ATOM 732 O O . SER A 1 91 ? -10.705 -5.536 24.819 1.00 88.38 91 SER A O 1
ATOM 734 N N . LYS A 1 92 ? -9.953 -6.630 26.592 1.00 87.31 92 LYS A N 1
ATOM 735 C CA . LYS A 1 92 ? -10.863 -5.935 27.511 1.00 87.31 92 LYS A CA 1
ATOM 736 C C . LYS A 1 92 ? -10.533 -4.445 27.622 1.00 87.31 92 LYS A C 1
ATOM 738 O O . LYS A 1 92 ? -9.376 -4.070 27.802 1.00 87.31 92 LYS A O 1
ATOM 743 N N . PHE A 1 93 ? -11.567 -3.608 27.627 1.00 84.31 93 PHE A N 1
ATOM 744 C CA . PHE A 1 93 ? -11.460 -2.186 27.946 1.00 84.31 93 PHE A CA 1
ATOM 745 C C . PHE A 1 93 ? -11.920 -1.951 29.388 1.00 84.31 93 PHE A C 1
ATOM 747 O O . PHE A 1 93 ? -12.999 -2.391 29.783 1.00 84.31 93 PHE A O 1
ATOM 754 N N . LEU A 1 94 ? -11.073 -1.312 30.203 1.00 82.81 94 LEU A N 1
ATOM 755 C CA . LEU A 1 94 ? -11.322 -1.075 31.636 1.00 82.81 94 LEU A CA 1
ATOM 756 C C . LEU A 1 94 ? -11.765 -2.347 32.397 1.00 82.81 94 LEU A C 1
ATOM 758 O O . LEU A 1 94 ? -12.636 -2.317 33.265 1.00 82.81 94 LEU A O 1
ATOM 762 N N . GLY A 1 95 ? -11.181 -3.496 32.037 1.00 78.69 95 GLY A N 1
ATOM 763 C CA . GLY A 1 95 ? -11.470 -4.796 32.655 1.00 78.69 95 GLY A CA 1
ATOM 764 C C . GLY A 1 95 ? -12.767 -5.475 32.195 1.00 78.69 95 GLY A C 1
ATOM 765 O O . GLY A 1 95 ? -13.035 -6.599 32.625 1.00 78.69 95 GLY A O 1
ATOM 766 N N . SER A 1 96 ? -13.535 -4.849 31.300 1.00 82.00 96 SER A N 1
ATOM 767 C CA . SER A 1 96 ? -14.786 -5.385 30.750 1.00 82.00 96 SER A CA 1
ATOM 768 C C . SER A 1 96 ? -14.612 -5.849 29.306 1.00 82.00 96 SER A C 1
ATOM 770 O O . SER A 1 96 ? -13.777 -5.322 28.571 1.00 82.00 96 SER A O 1
ATOM 772 N N . ALA A 1 97 ? -15.381 -6.863 28.903 1.00 87.75 97 ALA A N 1
ATOM 773 C CA . ALA A 1 97 ? -15.452 -7.255 27.498 1.00 87.75 97 ALA A CA 1
ATOM 774 C C . ALA A 1 97 ? -16.040 -6.106 26.665 1.00 87.75 97 ALA A C 1
ATOM 776 O O . ALA A 1 97 ? -16.876 -5.351 27.163 1.00 87.75 97 ALA A O 1
ATOM 777 N N . LEU A 1 98 ? -15.587 -5.980 25.419 1.00 90.00 98 LEU A N 1
ATOM 778 C CA . LEU A 1 98 ? -16.081 -4.957 24.504 1.00 90.00 98 LEU A CA 1
ATOM 779 C C . LEU A 1 98 ? -17.545 -5.237 24.147 1.00 90.00 98 LEU A C 1
ATOM 781 O O . LEU A 1 98 ? -17.912 -6.379 23.864 1.00 90.00 98 LEU A O 1
ATOM 785 N N . SER A 1 99 ? -18.377 -4.198 24.157 1.00 91.56 99 SER A N 1
ATOM 786 C CA . SER A 1 99 ? -19.745 -4.287 23.644 1.00 91.56 99 SER A CA 1
ATOM 787 C C . SER A 1 99 ? -19.752 -4.333 22.114 1.00 91.56 99 SER A C 1
ATOM 789 O O . SER A 1 99 ? -18.809 -3.877 21.469 1.00 91.56 99 SER A O 1
ATOM 791 N N . GLU A 1 100 ? -20.831 -4.825 21.501 1.00 92.50 100 GLU A N 1
ATOM 792 C CA . GLU A 1 100 ? -20.918 -4.847 20.032 1.00 92.50 100 GLU A CA 1
ATOM 793 C C . GLU A 1 100 ? -20.840 -3.429 19.434 1.00 92.50 100 GLU A C 1
ATOM 795 O O . GLU A 1 100 ? -20.210 -3.237 18.399 1.00 92.50 100 GLU A O 1
ATOM 800 N N . ALA A 1 101 ? -21.377 -2.415 20.125 1.00 92.12 101 ALA A N 1
ATOM 801 C CA . ALA A 1 101 ? -21.246 -1.015 19.712 1.00 92.12 101 ALA A CA 1
ATOM 802 C C . ALA A 1 101 ? -19.778 -0.548 19.699 1.00 92.12 101 ALA A C 1
ATOM 804 O O . ALA A 1 101 ? -19.333 0.073 18.738 1.00 92.12 101 ALA A O 1
ATOM 805 N N . GLN A 1 102 ? -19.001 -0.911 20.725 1.00 91.88 102 GLN A N 1
ATOM 806 C CA . GLN A 1 102 ? -17.567 -0.611 20.791 1.00 91.88 102 GLN A CA 1
ATOM 807 C C . GLN A 1 102 ? -16.776 -1.326 19.689 1.00 91.88 102 GLN A C 1
ATOM 809 O O . GLN A 1 102 ? -15.839 -0.763 19.128 1.00 91.88 102 GLN A O 1
ATOM 814 N N . ILE A 1 103 ? -17.155 -2.559 19.352 1.00 93.44 103 ILE A N 1
ATOM 815 C CA . ILE A 1 103 ? -16.511 -3.336 18.285 1.00 93.44 103 ILE A CA 1
ATOM 816 C C . ILE A 1 103 ? -16.815 -2.733 16.913 1.00 93.44 103 ILE A C 1
ATOM 818 O O . ILE A 1 103 ? -15.912 -2.628 16.084 1.00 93.44 103 ILE A O 1
ATOM 822 N N . GLN A 1 104 ? -18.050 -2.286 16.682 1.00 93.25 104 GLN A N 1
ATOM 823 C CA . GLN A 1 104 ? -18.419 -1.560 15.465 1.00 93.25 104 GLN A CA 1
ATOM 824 C C . GLN A 1 104 ? -17.651 -0.244 15.334 1.00 93.25 104 GLN A C 1
ATOM 826 O O . GLN A 1 104 ? -17.159 0.067 14.251 1.00 93.25 104 GLN A O 1
ATOM 831 N N . GLU A 1 105 ? -17.492 0.496 16.432 1.00 93.31 105 GLU A N 1
ATOM 832 C CA . GLU A 1 105 ? -16.721 1.738 16.453 1.00 93.31 105 GLU A CA 1
ATOM 833 C C . GLU A 1 105 ? -15.237 1.501 16.140 1.00 93.31 105 GLU A C 1
ATOM 835 O O . GLU A 1 105 ? -14.664 2.199 15.303 1.00 93.31 105 GLU A O 1
ATOM 840 N N . ILE A 1 106 ? -14.621 0.474 16.741 1.00 93.38 106 ILE A N 1
ATOM 841 C CA . ILE A 1 106 ? -13.250 0.057 16.408 1.00 93.38 106 ILE A CA 1
ATOM 842 C C . ILE A 1 106 ? -13.157 -0.336 14.931 1.00 93.38 106 ILE A C 1
ATOM 844 O O . ILE A 1 106 ? -12.227 0.078 14.244 1.00 93.38 106 ILE A O 1
ATOM 848 N N . GLY A 1 107 ? -14.122 -1.106 14.421 1.00 91.81 107 GLY A N 1
ATOM 849 C CA . GLY A 1 107 ? -14.176 -1.490 13.013 1.00 91.81 107 GLY A CA 1
ATOM 850 C C . GLY A 1 107 ? -14.207 -0.277 12.088 1.00 91.81 107 GLY A C 1
ATOM 851 O O . GLY A 1 107 ? -13.399 -0.195 11.168 1.00 91.81 107 GLY A O 1
ATOM 852 N N . ALA A 1 108 ? -15.076 0.696 12.366 1.00 91.25 108 ALA A N 1
ATOM 853 C CA . ALA A 1 108 ? -15.154 1.943 11.611 1.00 91.25 108 ALA A CA 1
ATOM 854 C C . ALA A 1 108 ? -13.843 2.743 11.675 1.00 91.25 108 ALA A C 1
ATOM 856 O O . ALA A 1 108 ? -13.371 3.221 10.647 1.00 91.25 108 ALA A O 1
ATOM 857 N N . PHE A 1 109 ? -13.223 2.824 12.856 1.00 91.25 109 PHE A N 1
ATOM 858 C CA . PHE A 1 109 ? -11.939 3.497 13.053 1.00 91.25 109 PHE A CA 1
ATOM 859 C C . PHE A 1 109 ? -10.798 2.850 12.251 1.00 91.25 109 PHE A C 1
ATOM 861 O O . PHE A 1 109 ? -9.913 3.549 11.758 1.00 91.25 109 PHE A O 1
ATOM 868 N N . LEU A 1 110 ? -10.814 1.522 12.098 1.00 90.88 110 LEU A N 1
ATOM 869 C CA . LEU A 1 110 ? -9.758 0.772 11.415 1.00 90.88 110 LEU A CA 1
ATOM 870 C C . LEU A 1 110 ? -9.930 0.668 9.899 1.00 90.88 110 LEU A C 1
ATOM 872 O O . LEU A 1 110 ? -8.936 0.399 9.235 1.00 90.88 110 LEU A O 1
ATOM 876 N N . LYS A 1 111 ? -11.123 0.911 9.339 1.00 89.19 111 LYS A N 1
ATOM 877 C CA . LYS A 1 111 ? -11.386 0.779 7.891 1.00 89.19 111 LYS A CA 1
ATOM 878 C C . LYS A 1 111 ? -10.368 1.515 7.017 1.00 89.19 111 LYS A C 1
ATOM 880 O O . LYS A 1 111 ? -9.761 0.911 6.140 1.00 89.19 111 LYS A O 1
ATOM 885 N N . LEU A 1 112 ? -10.175 2.813 7.256 1.00 87.06 112 LEU A N 1
ATOM 886 C CA . LEU A 1 112 ? -9.269 3.628 6.443 1.00 87.06 112 LEU A CA 1
ATOM 887 C C . LEU A 1 112 ? -7.793 3.208 6.618 1.00 87.06 112 LEU A C 1
ATOM 889 O O . LEU A 1 112 ? -7.120 2.989 5.609 1.00 87.06 112 LEU A O 1
ATOM 893 N N . PRO A 1 113 ? -7.259 3.059 7.849 1.00 87.75 113 PRO A N 1
ATOM 894 C CA . PRO A 1 113 ? -5.906 2.538 8.040 1.00 87.75 113 PRO A CA 1
ATOM 895 C C . PRO A 1 113 ? -5.680 1.145 7.439 1.00 87.75 113 PRO A C 1
ATOM 897 O O . PRO A 1 113 ? -4.609 0.892 6.893 1.00 87.75 113 PRO A O 1
ATOM 900 N N . ASP A 1 114 ? -6.675 0.259 7.520 1.00 88.25 114 ASP A N 1
ATOM 901 C CA . ASP A 1 114 ? -6.628 -1.083 6.936 1.00 88.25 114 ASP A CA 1
ATOM 902 C C . ASP A 1 114 ? -6.530 -1.030 5.410 1.00 88.25 114 ASP A C 1
ATOM 904 O O . ASP A 1 114 ? -5.607 -1.603 4.833 1.00 88.25 114 ASP A O 1
ATOM 908 N N . ALA A 1 115 ? -7.399 -0.253 4.760 1.00 88.00 115 ALA A N 1
ATOM 909 C CA . ALA A 1 115 ? -7.367 -0.061 3.314 1.00 88.00 115 ALA A CA 1
ATOM 910 C C . ALA A 1 115 ? -6.025 0.528 2.840 1.00 88.00 115 ALA A C 1
ATOM 912 O O . ALA A 1 115 ? -5.443 0.048 1.867 1.00 88.00 115 ALA A O 1
ATOM 913 N N . LYS A 1 116 ? -5.468 1.507 3.568 1.00 87.75 116 LYS A N 1
ATOM 914 C CA . LYS A 1 116 ? -4.126 2.047 3.282 1.00 87.75 116 LYS A CA 1
ATOM 915 C C . LYS A 1 116 ? -3.034 0.988 3.413 1.00 87.75 116 LYS A C 1
ATOM 917 O O . LYS A 1 116 ? -2.155 0.909 2.561 1.00 87.75 116 LYS A O 1
ATOM 922 N N . ALA A 1 117 ? -3.084 0.164 4.458 1.00 85.56 117 ALA A N 1
ATOM 923 C CA . ALA A 1 117 ? -2.115 -0.909 4.652 1.00 85.56 117 ALA A CA 1
ATOM 924 C C . ALA A 1 117 ? -2.236 -1.999 3.578 1.00 85.56 117 ALA A C 1
ATOM 926 O O . ALA A 1 117 ? -1.217 -2.518 3.127 1.00 85.56 117 ALA A O 1
ATOM 927 N N . MET A 1 118 ? -3.457 -2.322 3.144 1.00 85.69 118 MET A N 1
ATOM 928 C CA . MET A 1 118 ? -3.710 -3.230 2.025 1.00 85.69 118 MET A CA 1
ATOM 929 C C . MET A 1 118 ? -3.066 -2.703 0.739 1.00 85.69 118 MET A C 1
ATOM 931 O O . MET A 1 118 ? -2.313 -3.432 0.098 1.00 85.69 118 MET A O 1
ATOM 935 N N . ILE A 1 119 ? -3.283 -1.425 0.412 1.00 87.88 119 ILE A N 1
ATOM 936 C CA . ILE A 1 119 ? -2.668 -0.759 -0.745 1.00 87.88 119 ILE A CA 1
ATOM 937 C C . ILE A 1 119 ? -1.140 -0.834 -0.678 1.00 87.88 119 ILE A C 1
ATOM 939 O O . ILE A 1 119 ? -0.500 -1.278 -1.627 1.00 87.88 119 ILE A O 1
ATOM 943 N N . SER A 1 120 ? -0.547 -0.465 0.460 1.00 83.00 120 SER A N 1
ATOM 944 C CA . SER A 1 120 ? 0.909 -0.494 0.638 1.00 83.00 120 SER A CA 1
ATOM 945 C C . SER A 1 120 ? 1.527 -1.890 0.520 1.00 83.00 120 SER A C 1
ATOM 947 O O . SER A 1 120 ? 2.713 -1.997 0.235 1.00 83.00 120 SER A O 1
ATOM 949 N N . ARG A 1 121 ? 0.760 -2.960 0.757 1.00 82.75 121 ARG A N 1
ATOM 950 C CA . ARG A 1 121 ? 1.236 -4.345 0.607 1.00 82.75 121 ARG A CA 1
ATOM 951 C C . ARG A 1 121 ? 1.065 -4.898 -0.798 1.00 82.75 121 ARG A C 1
ATOM 953 O O . ARG A 1 121 ? 1.798 -5.810 -1.163 1.00 82.75 121 ARG A O 1
ATOM 960 N N . GLN A 1 122 ? 0.082 -4.398 -1.542 1.00 84.06 122 GLN A N 1
ATOM 961 C CA . GLN A 1 122 ? -0.188 -4.847 -2.904 1.00 84.06 122 GLN A CA 1
ATOM 962 C C . GLN A 1 122 ? 0.928 -4.425 -3.870 1.00 84.06 122 GLN A C 1
ATOM 964 O O . GLN A 1 122 ? 1.225 -5.154 -4.814 1.00 84.06 122 GLN A O 1
ATOM 969 N N . GLY A 1 123 ? 1.546 -3.272 -3.609 1.00 82.94 123 GLY A N 1
ATOM 970 C CA . GLY A 1 123 ? 2.573 -2.675 -4.453 1.00 82.94 123 GLY A CA 1
ATOM 971 C C . GLY A 1 123 ? 1.981 -1.919 -5.641 1.00 82.94 123 GLY A C 1
ATOM 972 O O . GLY A 1 123 ? 1.024 -1.160 -5.470 1.00 82.94 123 GLY A O 1
ATOM 973 N N . ILE A 1 124 ? 2.541 -2.100 -6.840 1.00 85.56 124 ILE A N 1
ATOM 974 C CA . ILE A 1 124 ? 2.033 -1.469 -8.069 1.00 85.56 124 ILE A CA 1
ATOM 975 C C . ILE A 1 124 ? 0.650 -2.036 -8.426 1.00 85.56 124 ILE A C 1
ATOM 977 O O . ILE A 1 124 ? 0.491 -3.233 -8.672 1.00 85.56 124 ILE A O 1
ATOM 981 N N . ILE A 1 125 ? -0.347 -1.153 -8.503 1.00 87.31 125 ILE A N 1
ATOM 982 C CA . ILE A 1 125 ? -1.730 -1.495 -8.859 1.00 87.31 125 ILE A CA 1
ATOM 983 C C . ILE A 1 125 ? -2.037 -0.944 -10.253 1.00 87.31 125 ILE A C 1
ATOM 985 O O . ILE A 1 125 ? -2.082 0.269 -10.444 1.00 87.31 125 ILE A O 1
ATOM 989 N N . ALA A 1 126 ? -2.257 -1.835 -11.222 1.00 84.44 126 ALA A N 1
ATOM 990 C CA . ALA A 1 126 ? -2.526 -1.453 -12.608 1.00 84.44 126 ALA A CA 1
ATOM 991 C C . ALA A 1 126 ? -3.916 -0.824 -12.802 1.00 84.44 126 ALA A C 1
ATOM 993 O O . ALA A 1 126 ? -4.041 0.243 -13.399 1.00 84.44 126 ALA A O 1
ATOM 994 N N . ASP A 1 127 ? -4.957 -1.477 -12.282 1.00 87.06 127 ASP A N 1
ATOM 995 C CA . ASP A 1 127 ? -6.338 -0.998 -12.356 1.00 87.06 127 ASP A CA 1
ATOM 996 C C . ASP A 1 127 ? -6.788 -0.514 -10.976 1.00 87.06 127 ASP A C 1
ATOM 998 O O . ASP A 1 127 ? -7.259 -1.287 -10.140 1.00 87.06 127 ASP A O 1
ATOM 1002 N N . LEU A 1 128 ? -6.567 0.776 -10.714 1.00 85.94 128 LEU A N 1
ATOM 1003 C CA . LEU A 1 128 ? -6.940 1.401 -9.445 1.00 85.94 128 LEU A CA 1
ATOM 1004 C C . LEU A 1 128 ? -8.455 1.436 -9.242 1.00 85.94 128 LEU A C 1
ATOM 1006 O O . LEU A 1 128 ? -8.909 1.333 -8.104 1.00 85.94 128 LEU A O 1
ATOM 1010 N N . ASP A 1 129 ? -9.228 1.574 -10.318 1.00 87.25 129 ASP A N 1
ATOM 1011 C CA . ASP A 1 129 ? -10.680 1.695 -10.224 1.00 87.25 129 ASP A CA 1
ATOM 1012 C C . ASP A 1 129 ? -11.305 0.340 -9.866 1.00 87.25 129 ASP A C 1
ATOM 1014 O O . ASP A 1 129 ? -12.124 0.270 -8.948 1.00 87.25 129 ASP A O 1
ATOM 1018 N N . ASP A 1 130 ? -10.867 -0.750 -10.508 1.00 87.88 130 ASP A N 1
ATOM 1019 C CA . ASP A 1 130 ? -11.314 -2.101 -10.146 1.00 87.88 130 ASP A CA 1
ATOM 1020 C C . ASP A 1 130 ? -10.802 -2.525 -8.762 1.00 87.88 130 ASP A C 1
ATOM 1022 O O . ASP A 1 130 ? -11.546 -3.130 -7.990 1.00 87.88 130 ASP A O 1
ATOM 1026 N N . PHE A 1 131 ? -9.565 -2.161 -8.404 1.00 86.31 131 PHE A N 1
ATOM 1027 C CA . PHE A 1 131 ? -8.992 -2.490 -7.096 1.00 86.31 131 PHE A CA 1
ATOM 1028 C C . PHE A 1 131 ? -9.729 -1.806 -5.937 1.00 86.31 131 PHE A C 1
ATOM 1030 O O . PHE A 1 131 ? -9.883 -2.385 -4.860 1.00 86.31 131 PHE A O 1
ATOM 1037 N N . LEU A 1 132 ? -10.192 -0.570 -6.142 1.00 88.81 132 LEU A N 1
ATOM 1038 C CA . LEU A 1 132 ? -10.851 0.224 -5.107 1.00 88.81 132 LEU A CA 1
ATOM 1039 C C . LEU A 1 132 ? -12.385 0.108 -5.123 1.00 88.81 132 LEU A C 1
ATOM 1041 O O . LEU A 1 132 ? -13.031 0.685 -4.253 1.00 88.81 132 LEU A O 1
ATOM 1045 N N . LYS A 1 133 ? -12.989 -0.654 -6.045 1.00 87.94 133 LYS A N 1
ATOM 1046 C CA . LYS A 1 133 ? -14.454 -0.693 -6.243 1.00 87.94 133 LYS A CA 1
ATOM 1047 C C . LYS A 1 133 ? -15.273 -1.069 -5.003 1.00 87.94 133 LYS A C 1
ATOM 1049 O O . LYS A 1 133 ? -16.385 -0.578 -4.838 1.00 87.94 133 LYS A O 1
ATOM 1054 N N . ASP A 1 134 ? -14.724 -1.930 -4.147 1.00 86.31 134 ASP A N 1
ATOM 1055 C CA . ASP A 1 134 ? -15.396 -2.437 -2.944 1.00 86.31 134 ASP A CA 1
ATOM 1056 C C . ASP A 1 134 ? -15.061 -1.604 -1.689 1.00 86.31 134 ASP A C 1
ATOM 1058 O O . ASP A 1 134 ? -15.498 -1.928 -0.581 1.00 86.31 134 ASP A O 1
ATOM 1062 N N . GLN A 1 135 ? -14.264 -0.539 -1.840 1.00 87.00 135 GLN A N 1
ATOM 1063 C CA . GLN A 1 135 ? -13.880 0.351 -0.747 1.00 87.00 135 GLN A CA 1
ATOM 1064 C C . GLN A 1 135 ? -14.956 1.399 -0.463 1.00 87.00 135 GLN A C 1
ATOM 1066 O O . GLN A 1 135 ? -15.848 1.667 -1.267 1.00 87.00 135 GLN A O 1
ATOM 1071 N N . ASP A 1 136 ? -14.870 2.009 0.719 1.00 84.06 136 ASP A N 1
ATOM 1072 C CA . ASP A 1 136 ? -15.809 3.051 1.124 1.00 84.06 136 ASP A CA 1
ATOM 1073 C C . ASP A 1 136 ? -15.705 4.272 0.182 1.00 84.06 136 ASP A C 1
ATOM 1075 O O . ASP A 1 136 ? -14.629 4.883 0.100 1.00 84.06 136 ASP A O 1
ATOM 1079 N N . PRO A 1 137 ? -16.804 4.679 -0.490 1.00 86.44 137 PRO A N 1
ATOM 1080 C CA . PRO A 1 137 ? -16.812 5.824 -1.397 1.00 86.44 137 PRO A CA 1
ATOM 1081 C C . PRO A 1 137 ? -16.303 7.119 -0.758 1.00 86.44 137 PRO A C 1
ATOM 1083 O O . PRO A 1 137 ? -15.734 7.962 -1.451 1.00 86.44 137 PRO A O 1
ATOM 1086 N N . ALA A 1 138 ? -16.470 7.275 0.561 1.00 88.62 138 ALA A N 1
ATOM 1087 C CA . ALA A 1 138 ? -16.018 8.456 1.289 1.00 88.62 138 ALA A CA 1
ATOM 1088 C C . ALA A 1 138 ? -14.488 8.620 1.287 1.00 88.62 138 ALA A C 1
ATOM 1090 O O . ALA A 1 138 ? -13.999 9.741 1.422 1.00 88.62 138 ALA A O 1
ATOM 1091 N N . TYR A 1 139 ? -13.735 7.528 1.117 1.00 87.38 139 TYR A N 1
ATOM 1092 C CA . TYR A 1 139 ? -12.270 7.526 1.168 1.00 87.38 139 TYR A CA 1
ATOM 1093 C C . TYR A 1 139 ? -11.604 7.282 -0.190 1.00 87.38 139 TYR A C 1
ATOM 1095 O O . TYR A 1 139 ? -10.379 7.284 -0.268 1.00 87.38 139 TYR A O 1
ATOM 1103 N N . MET A 1 140 ? -12.372 7.115 -1.271 1.00 87.62 140 MET A N 1
ATOM 1104 C CA . MET A 1 140 ? -11.846 6.757 -2.598 1.00 87.62 140 MET A CA 1
ATOM 1105 C C . MET A 1 140 ? -10.731 7.681 -3.097 1.00 87.62 140 MET A C 1
ATOM 1107 O O . MET A 1 140 ? -9.715 7.195 -3.585 1.00 87.62 140 MET A O 1
ATOM 1111 N N . GLY A 1 141 ? -10.892 9.000 -2.950 1.00 88.75 141 GLY A N 1
ATOM 1112 C CA . GLY A 1 141 ? -9.870 9.964 -3.372 1.00 88.75 141 GLY A CA 1
ATOM 1113 C C . GLY A 1 141 ? -8.555 9.786 -2.610 1.00 88.75 141 GLY A C 1
ATOM 1114 O O . GLY A 1 141 ? -7.496 9.652 -3.213 1.00 88.75 141 GLY A O 1
ATOM 1115 N N . GLU A 1 142 ? -8.638 9.686 -1.282 1.00 91.12 142 GLU A N 1
ATOM 1116 C CA . GLU A 1 142 ? -7.465 9.491 -0.427 1.00 91.12 142 GLU A CA 1
ATOM 1117 C C . GLU A 1 142 ? -6.785 8.135 -0.677 1.00 91.12 142 GLU A C 1
ATOM 1119 O O . GLU A 1 142 ? -5.558 8.047 -0.701 1.00 91.12 142 GLU A O 1
ATOM 1124 N N . LEU A 1 143 ? -7.564 7.072 -0.893 1.00 91.38 143 LEU A N 1
ATOM 1125 C CA . LEU A 1 143 ? -7.032 5.746 -1.208 1.00 91.38 143 LEU A CA 1
ATOM 1126 C C . LEU A 1 143 ? -6.347 5.721 -2.579 1.00 91.38 143 LEU A C 1
ATOM 1128 O O . LEU A 1 143 ? -5.276 5.125 -2.703 1.00 91.38 143 LEU A O 1
ATOM 1132 N N . ARG A 1 144 ? -6.903 6.414 -3.582 1.00 92.56 144 ARG A N 1
ATOM 1133 C CA . ARG A 1 144 ? -6.264 6.566 -4.898 1.00 92.56 144 ARG A CA 1
ATOM 1134 C C . ARG A 1 144 ? -4.916 7.271 -4.775 1.00 92.56 144 ARG A C 1
ATOM 1136 O O . ARG A 1 144 ? -3.926 6.772 -5.305 1.00 92.56 144 ARG A O 1
ATOM 1143 N N . ASP A 1 145 ? -4.855 8.374 -4.032 1.00 91.44 145 ASP A N 1
ATOM 1144 C CA . ASP A 1 145 ? -3.611 9.121 -3.821 1.00 91.44 145 ASP A CA 1
ATOM 1145 C C . ASP A 1 145 ? -2.546 8.260 -3.135 1.00 91.44 145 ASP A C 1
ATOM 1147 O O . ASP A 1 145 ? -1.396 8.210 -3.576 1.00 91.44 145 ASP A O 1
ATOM 1151 N N . VAL A 1 146 ? -2.924 7.521 -2.087 1.00 91.25 146 VAL A N 1
ATOM 1152 C CA . VAL A 1 146 ? -2.008 6.602 -1.395 1.00 91.25 146 VAL A CA 1
ATOM 1153 C C . VAL A 1 146 ? -1.498 5.513 -2.341 1.00 91.25 146 VAL A C 1
ATOM 1155 O O . VAL A 1 146 ? -0.301 5.219 -2.339 1.00 91.25 146 VAL A O 1
ATOM 1158 N N . ALA A 1 147 ? -2.367 4.943 -3.175 1.00 91.94 147 ALA A N 1
ATOM 1159 C CA . ALA A 1 147 ? -1.990 3.909 -4.133 1.00 91.94 147 ALA A CA 1
ATOM 1160 C C . ALA A 1 147 ? -1.036 4.425 -5.214 1.00 91.94 147 ALA A C 1
ATOM 1162 O O . ALA A 1 147 ? -0.035 3.768 -5.517 1.00 91.94 147 ALA A O 1
ATOM 1163 N N . LEU A 1 148 ? -1.287 5.625 -5.741 1.00 92.69 148 LEU A N 1
ATOM 1164 C CA . LEU A 1 148 ? -0.414 6.278 -6.713 1.00 92.69 148 LEU A CA 1
ATOM 1165 C C . LEU A 1 148 ? 0.950 6.622 -6.111 1.00 92.69 148 LEU A C 1
ATOM 1167 O O . LEU A 1 148 ? 1.977 6.341 -6.725 1.00 92.69 148 LEU A O 1
ATOM 1171 N N . VAL A 1 149 ? 0.991 7.169 -4.894 1.00 92.00 149 VAL A N 1
ATOM 1172 C CA . VAL A 1 149 ? 2.253 7.487 -4.204 1.00 92.00 149 VAL A CA 1
ATOM 1173 C C . VAL A 1 149 ? 3.062 6.222 -3.915 1.00 92.00 149 VAL A C 1
ATOM 1175 O O . VAL A 1 149 ? 4.274 6.209 -4.139 1.00 92.00 149 VAL A O 1
ATOM 1178 N N . SER A 1 150 ? 2.405 5.152 -3.458 1.00 90.75 150 SER A N 1
ATOM 1179 C CA . SER A 1 150 ? 3.052 3.859 -3.208 1.00 90.75 150 SER A CA 1
ATOM 1180 C C . SER A 1 150 ? 3.625 3.274 -4.501 1.00 90.75 150 SER A C 1
ATOM 1182 O O . SER A 1 150 ? 4.817 2.971 -4.569 1.00 90.75 150 SER A O 1
ATOM 1184 N N . SER A 1 151 ? 2.811 3.218 -5.560 1.00 91.69 151 SER A N 1
ATOM 1185 C CA . SER A 1 151 ? 3.224 2.726 -6.880 1.00 91.69 151 SER A CA 1
ATOM 1186 C C . SER A 1 151 ? 4.383 3.546 -7.451 1.00 91.69 151 SER A C 1
ATOM 1188 O O . SER A 1 151 ? 5.351 2.992 -7.965 1.00 91.69 151 SER A O 1
ATOM 1190 N N . TYR A 1 152 ? 4.342 4.873 -7.314 1.00 92.00 152 TYR A N 1
ATOM 1191 C CA . TYR A 1 152 ? 5.422 5.757 -7.749 1.00 92.00 152 TYR A CA 1
ATOM 1192 C C . TYR A 1 152 ? 6.740 5.472 -7.018 1.00 92.00 152 TYR A C 1
ATOM 1194 O O . TYR A 1 152 ? 7.797 5.429 -7.651 1.00 92.00 152 TYR A O 1
ATOM 1202 N N . ALA A 1 153 ? 6.700 5.267 -5.698 1.00 90.88 153 ALA A N 1
ATOM 1203 C CA . ALA A 1 153 ? 7.892 4.961 -4.912 1.00 90.88 153 ALA A CA 1
ATOM 1204 C C . ALA A 1 153 ? 8.530 3.628 -5.340 1.00 90.88 153 ALA A C 1
ATOM 1206 O O . ALA A 1 153 ? 9.753 3.557 -5.507 1.00 90.88 153 ALA A O 1
ATOM 1207 N N . GLU A 1 154 ? 7.711 2.603 -5.579 1.00 91.25 154 GLU A N 1
ATOM 1208 C CA . GLU A 1 154 ? 8.16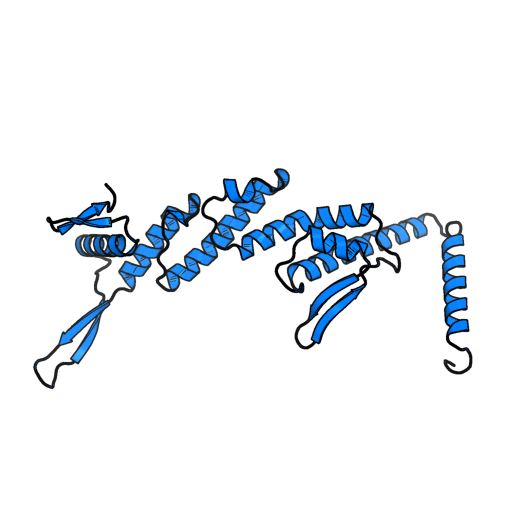7 1.301 -6.072 1.00 91.25 154 GLU A CA 1
ATOM 1209 C C . GLU A 1 154 ? 8.759 1.391 -7.476 1.00 91.25 154 GLU A C 1
ATOM 1211 O O . GLU A 1 154 ? 9.876 0.919 -7.700 1.00 91.25 154 GLU A O 1
ATOM 1216 N N . LEU A 1 155 ? 8.072 2.074 -8.396 1.00 92.19 155 LEU A N 1
ATOM 1217 C CA . LEU A 1 155 ? 8.558 2.302 -9.755 1.00 92.19 155 LEU A CA 1
ATOM 1218 C C . LEU A 1 155 ? 9.894 3.033 -9.746 1.00 92.19 155 LEU A C 1
ATOM 1220 O O . LEU A 1 155 ? 10.856 2.578 -10.359 1.00 92.19 155 LEU A O 1
ATOM 1224 N N . LYS A 1 156 ? 9.997 4.136 -9.002 1.00 92.94 156 LYS A N 1
ATOM 1225 C CA . LYS A 1 156 ? 11.240 4.904 -8.895 1.00 92.94 156 LYS A CA 1
ATOM 1226 C C . LYS A 1 156 ? 12.396 4.048 -8.369 1.00 92.94 156 LYS A C 1
ATOM 1228 O O . LYS A 1 156 ? 13.502 4.129 -8.902 1.00 92.94 156 LYS A O 1
ATOM 1233 N N . SER A 1 157 ? 12.150 3.234 -7.342 1.00 92.62 157 SER A N 1
ATOM 1234 C CA . SER A 1 157 ? 13.152 2.322 -6.779 1.00 92.62 157 SER A CA 1
ATOM 1235 C C . SER A 1 157 ? 13.576 1.244 -7.782 1.00 92.62 157 SER A C 1
ATOM 1237 O O . SER A 1 157 ? 14.771 1.037 -7.995 1.00 92.62 157 SER A O 1
ATOM 1239 N N . GLY A 1 158 ? 12.615 0.602 -8.452 1.00 91.00 158 GLY A N 1
ATOM 1240 C CA . GLY A 1 158 ? 12.890 -0.426 -9.454 1.00 91.00 158 GLY A CA 1
ATOM 1241 C C . GLY A 1 158 ? 13.642 0.119 -10.667 1.00 91.00 158 GLY A C 1
ATOM 1242 O O . GLY A 1 158 ? 14.628 -0.478 -11.092 1.00 91.00 158 GLY A O 1
ATOM 1243 N N . ILE A 1 159 ? 13.262 1.296 -11.171 1.00 91.69 159 ILE A N 1
ATOM 1244 C CA . ILE A 1 159 ? 13.951 1.969 -12.285 1.00 91.69 159 ILE A CA 1
ATOM 1245 C C . ILE A 1 159 ? 15.395 2.306 -11.915 1.00 91.69 159 ILE A C 1
ATOM 1247 O O . ILE A 1 159 ? 16.298 2.086 -12.718 1.00 91.69 159 ILE A O 1
ATOM 1251 N N . ALA A 1 160 ? 15.649 2.776 -10.689 1.00 89.75 160 ALA A N 1
ATOM 1252 C CA . ALA A 1 160 ? 17.008 3.052 -10.219 1.00 89.75 160 ALA A CA 1
ATOM 1253 C C . ALA A 1 160 ? 17.908 1.797 -10.196 1.00 89.75 160 ALA A C 1
ATOM 1255 O O . ALA A 1 160 ? 19.134 1.912 -10.254 1.00 89.75 160 ALA A O 1
ATOM 1256 N N . GLN A 1 161 ? 17.307 0.606 -10.153 1.00 87.69 161 GLN A N 1
ATOM 1257 C CA . GLN A 1 161 ? 17.982 -0.692 -10.235 1.00 87.69 161 GLN A CA 1
ATOM 1258 C C . GLN A 1 161 ? 18.004 -1.269 -11.665 1.00 87.69 161 GLN A C 1
ATOM 1260 O O . GLN A 1 161 ? 18.440 -2.400 -11.869 1.00 87.69 161 GLN A O 1
ATOM 1265 N N . GLY A 1 162 ? 17.552 -0.507 -12.667 1.00 84.69 162 GLY A N 1
ATOM 1266 C CA . GLY A 1 162 ? 17.473 -0.935 -14.065 1.00 84.69 162 GLY A CA 1
ATOM 1267 C C . GLY A 1 162 ? 16.245 -1.775 -14.408 1.00 84.69 162 GLY A C 1
ATOM 1268 O O . GLY A 1 162 ? 16.217 -2.399 -15.470 1.00 84.69 162 GLY A O 1
ATOM 1269 N N . GLY A 1 163 ? 15.244 -1.796 -13.527 1.00 84.81 163 GLY A N 1
ATOM 1270 C CA . GLY A 1 163 ? 13.958 -2.434 -13.766 1.00 84.81 163 GLY A CA 1
ATOM 1271 C C . GLY A 1 163 ? 13.203 -1.786 -14.924 1.00 84.81 163 GLY A C 1
ATOM 1272 O O . GLY A 1 163 ? 13.247 -0.572 -15.121 1.00 84.81 163 GLY A O 1
ATOM 1273 N N . VAL A 1 164 ? 12.502 -2.622 -15.685 1.00 82.88 164 VAL A N 1
ATOM 1274 C CA . VAL A 1 164 ? 11.613 -2.221 -16.775 1.00 82.88 164 VAL A CA 1
ATOM 1275 C C . VAL A 1 164 ? 10.250 -2.834 -16.488 1.00 82.88 164 VAL A C 1
ATOM 1277 O O . VAL A 1 164 ? 10.163 -4.021 -16.179 1.00 82.88 164 VAL A O 1
ATOM 1280 N N . PHE A 1 165 ? 9.204 -2.020 -16.574 1.00 82.94 165 PHE A N 1
ATOM 1281 C CA . PHE A 1 165 ? 7.842 -2.406 -16.218 1.00 82.94 165 PHE A CA 1
ATOM 1282 C C . PHE A 1 165 ? 6.980 -2.516 -17.474 1.00 82.94 165 PHE A C 1
ATOM 1284 O O . PHE A 1 165 ? 7.079 -1.679 -18.373 1.00 82.94 165 PHE A O 1
ATOM 1291 N N . SER A 1 166 ? 6.141 -3.549 -17.540 1.00 79.50 166 SER A N 1
ATOM 1292 C CA . SER A 1 166 ? 5.195 -3.719 -18.644 1.00 79.50 166 SER A CA 1
ATOM 1293 C C . SER A 1 166 ? 4.084 -2.678 -18.548 1.00 79.50 166 SER A C 1
ATOM 1295 O O . SER A 1 166 ? 3.543 -2.460 -17.470 1.00 79.50 166 SER A O 1
ATOM 1297 N N . ASP A 1 167 ? 3.655 -2.118 -19.680 1.00 79.00 167 ASP A N 1
ATOM 1298 C CA . ASP A 1 167 ? 2.582 -1.110 -19.714 1.00 79.00 167 ASP A CA 1
ATOM 1299 C C . ASP A 1 167 ? 1.254 -1.590 -19.095 1.00 79.00 167 ASP A C 1
ATOM 1301 O O . ASP A 1 167 ? 0.507 -0.809 -18.509 1.00 79.00 167 ASP A O 1
ATOM 1305 N N . ARG A 1 168 ? 0.967 -2.894 -19.190 1.00 81.38 168 ARG A N 1
ATOM 1306 C CA . ARG A 1 168 ? -0.231 -3.510 -18.601 1.00 81.38 168 ARG A CA 1
ATOM 1307 C C . ARG A 1 168 ? -0.213 -3.503 -17.073 1.00 81.38 168 ARG A C 1
ATOM 1309 O O . ARG A 1 168 ? -1.272 -3.521 -16.462 1.00 81.38 168 ARG A O 1
ATOM 1316 N N . ASP A 1 169 ? 0.969 -3.508 -16.473 1.00 82.69 169 ASP A N 1
ATOM 1317 C CA . ASP A 1 169 ? 1.126 -3.649 -15.028 1.00 82.69 169 ASP A CA 1
ATOM 1318 C C . ASP A 1 169 ? 1.181 -2.270 -14.336 1.00 82.69 169 ASP A C 1
ATOM 1320 O O . ASP A 1 169 ? 1.355 -2.191 -13.124 1.00 82.69 169 ASP A O 1
ATOM 1324 N N . LEU A 1 170 ? 1.033 -1.177 -15.098 1.00 87.25 170 LEU A N 1
ATOM 1325 C CA . LEU A 1 170 ? 1.167 0.198 -14.626 1.00 87.25 170 LEU A CA 1
ATOM 1326 C C . LEU A 1 170 ? -0.191 0.904 -14.493 1.00 87.25 170 LEU A C 1
ATOM 1328 O O . LEU A 1 170 ? -1.000 0.830 -15.423 1.00 87.25 170 LEU A O 1
ATOM 1332 N N . PRO A 1 171 ? -0.404 1.679 -13.412 1.00 89.88 171 PRO A N 1
ATOM 1333 C CA . PRO A 1 171 ? -1.520 2.610 -13.343 1.00 89.88 171 PRO A CA 1
ATOM 1334 C C . PRO A 1 171 ? -1.405 3.655 -14.449 1.00 89.88 171 PRO A C 1
ATOM 1336 O O . PRO A 1 171 ? -0.305 4.134 -14.745 1.00 89.88 171 PRO A O 1
ATOM 1339 N N . ALA A 1 172 ? -2.542 4.023 -15.043 1.00 88.44 172 ALA A N 1
ATOM 1340 C CA . ALA A 1 172 ? -2.605 4.917 -16.198 1.00 88.44 172 ALA A CA 1
ATOM 1341 C C . ALA A 1 172 ? -1.846 6.235 -15.969 1.00 88.44 172 ALA A C 1
ATOM 1343 O O . ALA A 1 172 ? -1.125 6.699 -16.850 1.00 88.44 172 ALA A O 1
ATOM 1344 N N . GLU A 1 173 ? -1.945 6.793 -14.765 1.00 89.56 173 GLU A N 1
ATOM 1345 C CA . GLU A 1 173 ? -1.313 8.048 -14.363 1.00 89.56 173 GLU A CA 1
ATOM 1346 C C . GLU A 1 173 ? 0.217 7.969 -14.280 1.00 89.56 173 GLU A C 1
ATOM 1348 O O . GLU A 1 173 ? 0.889 8.996 -14.363 1.00 89.56 173 GLU A O 1
ATOM 1353 N N . LEU A 1 174 ? 0.787 6.771 -14.112 1.00 91.44 174 LEU A N 1
ATOM 1354 C CA . LEU A 1 174 ? 2.230 6.572 -13.941 1.00 91.44 174 LEU A CA 1
ATOM 1355 C C . LEU A 1 174 ? 2.914 5.963 -15.169 1.00 91.44 174 LEU A C 1
ATOM 1357 O O . LEU A 1 174 ? 4.137 5.799 -15.153 1.00 91.44 174 LEU A O 1
ATOM 1361 N N . LYS A 1 175 ? 2.167 5.670 -16.241 1.00 89.75 175 LYS A N 1
ATOM 1362 C CA . LYS A 1 175 ? 2.698 5.069 -17.475 1.00 89.75 175 LYS A CA 1
ATOM 1363 C C . LYS A 1 175 ? 3.816 5.893 -18.099 1.00 89.75 175 LYS A C 1
ATOM 1365 O O . LYS A 1 175 ? 4.926 5.390 -18.279 1.00 89.75 175 LYS A O 1
ATOM 1370 N N . ASP A 1 176 ? 3.551 7.171 -18.356 1.00 89.38 176 ASP A N 1
ATOM 1371 C CA . ASP A 1 176 ? 4.529 8.068 -18.978 1.00 89.38 176 ASP A CA 1
ATOM 1372 C C . ASP A 1 176 ? 5.769 8.234 -18.098 1.00 89.38 176 ASP A C 1
ATOM 1374 O O . ASP A 1 176 ? 6.899 8.162 -18.585 1.00 89.38 176 ASP A O 1
ATOM 1378 N N . PHE A 1 177 ? 5.570 8.385 -16.784 1.00 91.31 177 PHE A N 1
ATOM 1379 C CA . PHE A 1 177 ? 6.670 8.474 -15.828 1.00 91.31 177 PHE A CA 1
ATOM 1380 C C . PHE A 1 177 ? 7.556 7.226 -15.877 1.00 91.31 177 PHE A C 1
ATOM 1382 O O . PHE A 1 177 ? 8.779 7.351 -15.987 1.00 91.31 177 PHE A O 1
ATOM 1389 N N . ALA A 1 178 ? 6.959 6.034 -15.808 1.00 90.50 178 ALA A N 1
ATOM 1390 C CA . ALA A 1 178 ? 7.695 4.780 -15.813 1.00 90.50 178 ALA A CA 1
ATOM 1391 C C . ALA A 1 178 ? 8.448 4.582 -17.132 1.00 90.50 178 ALA A C 1
ATOM 1393 O O . ALA A 1 178 ? 9.630 4.234 -17.110 1.00 90.50 178 ALA A O 1
ATOM 1394 N N . LEU A 1 179 ? 7.805 4.856 -18.271 1.00 88.75 179 LEU A N 1
ATOM 1395 C CA . LEU A 1 179 ? 8.403 4.705 -19.594 1.00 88.75 179 LEU A CA 1
ATOM 1396 C C . LEU A 1 179 ? 9.588 5.657 -19.795 1.00 88.75 179 LEU A C 1
ATOM 1398 O O . LEU A 1 179 ? 10.685 5.214 -20.146 1.00 88.75 179 LEU A O 1
ATOM 1402 N N . ILE A 1 180 ? 9.380 6.954 -19.550 1.00 89.75 180 ILE A N 1
ATOM 1403 C CA . ILE A 1 180 ? 10.404 7.989 -19.741 1.00 89.75 180 ILE A CA 1
ATOM 1404 C C . ILE A 1 180 ? 11.578 7.741 -18.796 1.00 89.75 180 ILE A C 1
ATOM 1406 O O . ILE A 1 180 ? 12.721 7.685 -19.246 1.00 89.75 180 ILE A O 1
ATOM 1410 N N . SER A 1 181 ? 11.309 7.514 -17.510 1.00 91.06 181 SER A N 1
ATOM 1411 C CA . SER A 1 181 ? 12.362 7.338 -16.505 1.00 91.06 181 SER A CA 1
ATOM 1412 C C . SER A 1 181 ? 13.168 6.055 -16.735 1.00 91.06 181 SER A C 1
ATOM 1414 O O . SER A 1 181 ? 14.393 6.064 -16.609 1.00 91.06 181 SER A O 1
ATOM 1416 N N . SER A 1 182 ? 12.512 4.959 -17.136 1.00 90.88 182 SER A N 1
ATOM 1417 C CA . SER A 1 182 ? 13.198 3.711 -17.504 1.00 90.88 182 SER A CA 1
ATOM 1418 C C . SER A 1 182 ? 14.083 3.901 -18.734 1.00 90.88 182 SER A C 1
ATOM 1420 O O . SER A 1 182 ? 15.221 3.426 -18.761 1.00 90.88 182 SER A O 1
ATOM 1422 N N . PHE A 1 183 ? 13.595 4.631 -19.742 1.00 91.50 183 PHE A N 1
ATOM 1423 C CA . PHE A 1 183 ? 14.380 4.944 -20.930 1.00 91.50 183 PHE A CA 1
ATOM 1424 C C . PHE A 1 183 ? 15.586 5.829 -20.600 1.00 91.50 183 PHE A C 1
ATOM 1426 O O . PHE A 1 183 ? 16.696 5.543 -21.047 1.00 91.50 183 PHE A O 1
ATOM 1433 N N . GLU A 1 184 ? 15.405 6.878 -19.798 1.00 90.69 184 GLU A N 1
ATOM 1434 C CA . GLU A 1 184 ? 16.497 7.753 -19.367 1.00 90.69 184 GLU A CA 1
ATOM 1435 C C . GLU A 1 184 ? 17.551 6.988 -18.569 1.00 90.69 184 GLU A C 1
ATOM 1437 O O . GLU A 1 184 ? 18.752 7.158 -18.799 1.00 90.69 184 GLU A O 1
ATOM 1442 N N . TYR A 1 185 ? 17.124 6.095 -17.676 1.00 91.94 185 TYR A N 1
ATOM 1443 C CA . TYR A 1 185 ? 18.041 5.217 -16.963 1.00 91.94 185 TYR A CA 1
ATOM 1444 C C . TYR A 1 185 ? 18.817 4.320 -17.933 1.00 91.94 185 TYR A C 1
ATOM 1446 O O . TYR A 1 185 ? 20.047 4.252 -17.869 1.00 91.94 185 TYR A O 1
ATOM 1454 N N . TYR A 1 186 ? 18.122 3.661 -18.862 1.00 91.31 186 TYR A N 1
ATOM 1455 C CA . TYR A 1 186 ? 18.734 2.786 -19.858 1.00 91.31 186 TYR A CA 1
ATOM 1456 C C . TYR A 1 186 ? 19.748 3.532 -20.736 1.00 91.31 186 TYR A C 1
ATOM 1458 O O . TYR A 1 186 ? 20.873 3.062 -20.928 1.00 91.31 186 TYR A O 1
ATOM 1466 N N . LEU A 1 187 ? 19.380 4.717 -21.222 1.00 92.19 187 LEU A N 1
ATOM 1467 C CA . LEU A 1 187 ? 20.222 5.576 -22.050 1.00 92.19 187 LEU A CA 1
ATOM 1468 C C . LEU A 1 187 ? 21.521 5.961 -21.328 1.00 92.19 187 LEU A C 1
ATOM 1470 O O . LEU A 1 187 ? 22.592 5.942 -21.932 1.00 92.19 187 LEU A O 1
ATOM 1474 N N . ASN A 1 188 ? 21.436 6.276 -20.034 1.00 90.44 188 ASN A N 1
ATOM 1475 C CA . ASN A 1 188 ? 22.576 6.738 -19.245 1.00 90.44 188 ASN A CA 1
ATOM 1476 C C . ASN A 1 188 ? 23.511 5.616 -18.772 1.00 90.44 188 ASN A C 1
ATOM 1478 O O . ASN A 1 188 ? 24.710 5.866 -18.608 1.00 90.44 188 ASN A O 1
ATOM 1482 N N . ASN A 1 189 ? 22.979 4.409 -18.553 1.00 90.94 189 ASN A N 1
ATOM 1483 C CA . ASN A 1 189 ? 23.692 3.317 -17.882 1.00 90.94 189 ASN A CA 1
ATOM 1484 C C . ASN A 1 189 ? 24.085 2.153 -18.804 1.00 90.94 189 ASN A C 1
ATOM 1486 O O . ASN A 1 189 ? 24.844 1.278 -18.389 1.00 90.94 189 ASN A O 1
ATOM 1490 N N . THR A 1 190 ? 23.625 2.122 -20.059 1.00 90.38 190 THR A N 1
ATOM 1491 C CA . THR A 1 190 ? 24.015 1.048 -20.983 1.00 90.38 190 THR A CA 1
ATOM 1492 C C . THR A 1 190 ? 25.454 1.221 -21.457 1.00 90.38 190 THR A C 1
ATOM 1494 O O . THR A 1 190 ? 25.816 2.228 -22.074 1.00 90.38 190 THR A O 1
ATOM 1497 N N . THR A 1 191 ? 26.270 0.195 -21.232 1.00 91.44 191 THR A N 1
ATOM 1498 C CA . THR A 1 191 ? 27.655 0.123 -21.700 1.00 91.44 191 THR A CA 1
ATOM 1499 C C . THR A 1 191 ? 27.819 -0.922 -22.801 1.00 91.44 191 THR A C 1
ATOM 1501 O O . THR A 1 191 ? 26.978 -1.800 -22.998 1.00 91.44 191 THR A O 1
ATOM 1504 N N . LYS A 1 192 ? 28.897 -0.795 -23.573 1.00 90.50 192 LYS A N 1
ATOM 1505 C CA . LYS A 1 192 ? 29.347 -1.788 -24.549 1.00 90.50 192 LYS A CA 1
ATOM 1506 C C . LYS A 1 192 ? 30.777 -2.196 -24.227 1.00 90.50 192 LYS A C 1
ATOM 1508 O O . LYS A 1 192 ? 31.582 -1.355 -23.820 1.00 90.50 192 LYS A O 1
ATOM 1513 N N . GLU A 1 193 ? 31.074 -3.474 -24.422 1.00 89.69 193 GLU A N 1
ATOM 1514 C CA . GLU A 1 193 ? 32.435 -3.993 -24.333 1.00 89.69 193 GLU A CA 1
ATOM 1515 C C . GLU A 1 193 ? 33.237 -3.516 -25.550 1.00 89.69 193 GLU A C 1
ATOM 1517 O O . GLU A 1 193 ? 32.779 -3.603 -26.691 1.00 89.69 193 GLU A O 1
ATOM 1522 N N . VAL A 1 194 ? 34.427 -2.985 -25.297 1.00 87.06 194 VAL A N 1
ATOM 1523 C CA . VAL A 1 194 ? 35.398 -2.590 -26.314 1.00 87.06 194 VAL A CA 1
ATOM 1524 C C . VAL A 1 194 ? 36.707 -3.289 -25.993 1.00 87.06 194 VAL A C 1
ATOM 1526 O O . VAL A 1 194 ? 37.233 -3.172 -24.882 1.00 87.06 194 VAL A O 1
ATOM 1529 N N . ILE A 1 195 ? 37.212 -4.020 -26.983 1.00 84.75 195 ILE A N 1
ATOM 1530 C CA . ILE A 1 195 ? 38.510 -4.681 -26.923 1.00 84.75 195 ILE A CA 1
ATOM 1531 C C . ILE A 1 195 ? 39.511 -3.787 -27.645 1.00 84.75 195 ILE A C 1
ATOM 1533 O O . ILE A 1 195 ? 39.331 -3.470 -28.820 1.00 84.75 195 ILE A O 1
ATOM 1537 N N . THR A 1 196 ? 40.553 -3.371 -26.936 1.00 80.75 196 THR A N 1
ATOM 1538 C CA . THR A 1 196 ? 41.663 -2.592 -27.497 1.00 80.75 196 THR A CA 1
ATOM 1539 C C . THR A 1 196 ? 42.945 -3.416 -27.461 1.00 80.75 196 THR A C 1
ATOM 1541 O O . THR A 1 196 ? 43.278 -3.973 -26.414 1.00 80.75 196 THR A O 1
ATOM 1544 N N . GLY A 1 197 ? 43.668 -3.466 -28.585 1.00 77.75 197 GLY A N 1
ATOM 1545 C CA . GLY A 1 197 ? 44.879 -4.277 -28.772 1.00 77.75 197 GLY A CA 1
ATOM 1546 C C . GLY A 1 197 ? 44.628 -5.575 -29.553 1.00 77.75 197 GLY A C 1
ATOM 1547 O O . GLY A 1 197 ? 43.484 -5.948 -29.798 1.00 7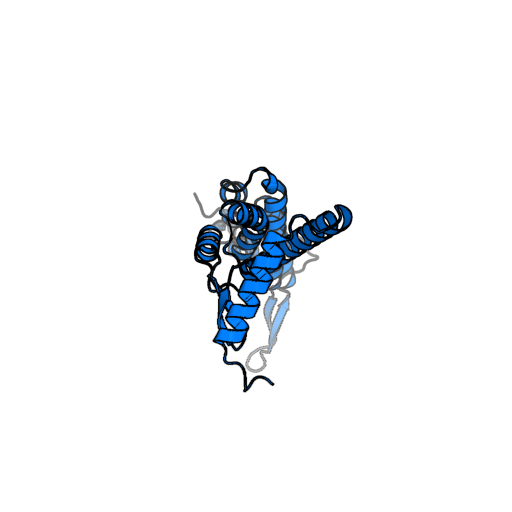7.75 197 GLY A O 1
ATOM 1548 N N . GLU A 1 198 ? 45.704 -6.263 -29.943 1.00 65.81 198 GLU A N 1
ATOM 1549 C CA . GLU A 1 198 ? 45.663 -7.528 -30.692 1.00 65.81 198 GLU A CA 1
ATOM 1550 C C . GLU A 1 198 ? 46.397 -8.648 -29.931 1.00 65.81 198 GLU A C 1
ATOM 1552 O O . GLU A 1 198 ? 47.377 -8.408 -29.221 1.00 65.81 198 GLU A O 1
ATOM 1557 N N . GLY A 1 199 ? 45.924 -9.891 -30.067 1.00 73.25 199 GLY A N 1
ATOM 1558 C CA . GLY A 1 199 ? 46.565 -11.071 -29.474 1.00 73.25 199 GLY A CA 1
ATOM 1559 C C . GLY A 1 199 ? 46.557 -11.089 -27.937 1.00 73.25 199 GLY A C 1
ATOM 1560 O O . GLY A 1 199 ? 45.548 -10.787 -27.304 1.00 73.25 199 GLY A O 1
ATOM 1561 N N . ALA A 1 200 ? 47.684 -11.459 -27.320 1.00 70.69 200 ALA A N 1
ATOM 1562 C CA . ALA A 1 200 ? 47.819 -11.604 -25.863 1.00 70.69 200 ALA A CA 1
ATOM 1563 C C . ALA A 1 200 ? 47.743 -10.276 -25.075 1.00 70.69 200 ALA A C 1
ATOM 1565 O O . ALA A 1 200 ? 47.699 -10.296 -23.847 1.00 70.69 200 ALA A O 1
ATOM 1566 N N . SER A 1 201 ? 47.725 -9.130 -25.764 1.00 76.75 201 SER A N 1
ATOM 1567 C CA . SER A 1 201 ? 47.656 -7.787 -25.168 1.00 76.75 201 SER A CA 1
ATOM 1568 C C . SER A 1 201 ? 46.259 -7.159 -25.240 1.00 76.75 201 SER A C 1
ATOM 1570 O O . SER A 1 201 ? 46.107 -5.978 -24.936 1.00 76.75 201 SER A O 1
ATOM 1572 N N . ALA A 1 202 ? 45.241 -7.921 -25.654 1.00 81.62 202 ALA A N 1
ATOM 1573 C CA . ALA A 1 202 ? 43.865 -7.447 -25.731 1.00 81.62 202 ALA A CA 1
ATOM 1574 C C . ALA A 1 202 ? 43.315 -7.086 -24.337 1.00 81.62 202 ALA A C 1
ATOM 1576 O O . ALA A 1 202 ? 43.169 -7.945 -23.466 1.00 81.62 202 ALA A O 1
ATOM 1577 N N . VAL A 1 203 ? 42.973 -5.812 -24.139 1.00 83.56 203 VAL A N 1
ATOM 1578 C CA . VAL A 1 203 ? 42.347 -5.308 -22.909 1.00 83.56 203 VAL A CA 1
ATOM 1579 C C . VAL A 1 203 ? 40.853 -5.127 -23.141 1.00 83.56 203 VAL A C 1
ATOM 1581 O O . VAL A 1 203 ? 40.440 -4.448 -24.083 1.00 83.56 203 VAL A O 1
ATOM 1584 N N . LYS A 1 204 ? 40.042 -5.724 -22.264 1.00 87.56 204 LYS A N 1
ATOM 1585 C CA . LYS A 1 204 ? 38.586 -5.555 -22.241 1.00 87.56 204 LYS A CA 1
ATOM 1586 C C . LYS A 1 204 ? 38.220 -4.343 -21.392 1.00 87.56 204 LYS A C 1
ATOM 1588 O O . LYS A 1 204 ? 38.609 -4.264 -20.230 1.00 87.56 204 LYS A O 1
ATOM 1593 N N 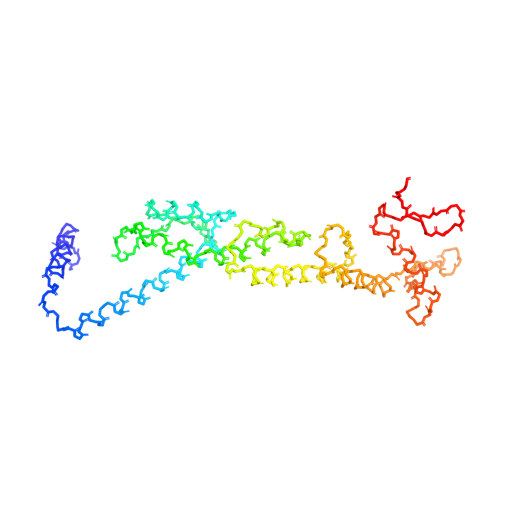. SER A 1 205 ? 37.453 -3.419 -21.958 1.00 86.75 205 SER A N 1
ATOM 1594 C CA . SER A 1 205 ? 36.936 -2.238 -21.260 1.00 86.75 205 SER A CA 1
ATOM 1595 C C . SER A 1 205 ? 35.449 -2.038 -21.553 1.00 86.75 205 SER A C 1
ATOM 1597 O O . SER A 1 205 ? 34.951 -2.490 -22.582 1.00 86.75 205 SER A O 1
ATOM 1599 N N . PHE A 1 206 ? 34.731 -1.362 -20.656 1.00 89.31 206 PHE A N 1
ATOM 1600 C CA . PHE A 1 206 ? 33.327 -1.004 -20.853 1.00 89.31 206 PHE A CA 1
ATOM 1601 C C . PHE A 1 206 ? 33.201 0.507 -21.007 1.00 89.31 206 PHE A C 1
ATOM 1603 O O . PHE A 1 206 ? 33.596 1.264 -20.122 1.00 89.31 206 PHE A O 1
ATOM 1610 N N . VAL A 1 207 ? 32.627 0.948 -22.122 1.00 89.94 207 VAL A N 1
ATOM 1611 C CA . VAL A 1 207 ? 32.355 2.367 -22.396 1.00 89.94 207 VAL A CA 1
ATOM 1612 C C . VAL A 1 207 ? 30.860 2.584 -22.565 1.00 89.94 207 VAL A C 1
ATOM 1614 O O . VAL A 1 207 ? 30.133 1.642 -22.884 1.00 89.94 207 VAL A O 1
ATOM 1617 N N . LYS A 1 208 ? 30.379 3.820 -22.384 1.00 91.31 208 LYS A N 1
ATOM 1618 C CA . LYS A 1 208 ? 28.973 4.147 -22.661 1.00 91.31 208 LYS A CA 1
ATOM 1619 C C . LYS A 1 208 ? 28.617 3.752 -24.095 1.00 91.31 208 LYS A C 1
ATOM 1621 O O . LYS A 1 208 ? 29.339 4.070 -25.041 1.00 91.31 208 LYS A O 1
ATOM 1626 N N . LYS A 1 209 ? 27.515 3.018 -24.245 1.00 92.19 209 LYS A N 1
ATOM 1627 C CA . LYS A 1 209 ? 27.049 2.546 -25.551 1.00 92.19 209 LYS A CA 1
ATOM 1628 C C . LYS A 1 209 ? 26.427 3.680 -26.363 1.00 92.19 209 LYS A C 1
ATOM 1630 O O . LYS A 1 209 ? 26.615 3.712 -27.578 1.00 92.19 209 LYS A O 1
ATOM 1635 N N . PHE A 1 210 ? 25.728 4.590 -25.688 1.00 93.06 210 PHE A N 1
ATOM 1636 C CA . PHE A 1 210 ? 24.975 5.681 -26.297 1.00 93.06 210 PHE A CA 1
ATOM 1637 C C . PHE A 1 210 ? 25.491 7.051 -25.849 1.00 93.06 210 PHE A C 1
ATOM 1639 O O . PHE A 1 210 ? 25.963 7.218 -24.724 1.00 93.06 210 PHE A O 1
ATOM 1646 N N . ASP A 1 211 ? 25.370 8.028 -26.743 1.00 90.75 211 ASP A N 1
ATOM 1647 C CA . ASP A 1 211 ? 25.641 9.439 -26.491 1.00 90.75 211 ASP A CA 1
ATOM 1648 C C . ASP A 1 211 ? 24.314 10.180 -26.285 1.00 90.75 211 ASP A C 1
ATOM 1650 O O . ASP A 1 211 ? 23.495 10.303 -27.195 1.00 90.75 211 ASP A O 1
ATOM 1654 N N . VAL A 1 212 ? 24.112 10.683 -25.069 1.00 88.62 212 VAL A N 1
ATOM 1655 C CA . VAL A 1 212 ? 22.889 11.378 -24.640 1.00 88.62 212 VAL A CA 1
ATOM 1656 C C . VAL A 1 212 ? 22.696 12.705 -25.384 1.00 88.62 212 VAL A C 1
ATOM 1658 O O . VAL A 1 212 ? 21.570 13.176 -25.521 1.00 88.62 212 VAL A O 1
ATOM 1661 N N . SER A 1 213 ? 23.774 13.311 -25.888 1.00 89.88 213 SER A N 1
ATOM 1662 C CA . SER A 1 213 ? 23.723 14.579 -26.622 1.00 89.88 213 SER A CA 1
ATOM 1663 C C . SER A 1 213 ? 23.398 14.402 -28.110 1.00 89.88 213 SER A C 1
ATOM 1665 O O . SER A 1 213 ? 22.958 15.348 -28.764 1.00 89.88 213 SER A O 1
ATOM 1667 N N . ASN A 1 214 ? 23.551 13.186 -28.645 1.00 93.12 214 ASN A N 1
ATOM 1668 C CA . ASN A 1 214 ? 23.354 12.885 -30.058 1.00 93.12 214 ASN A CA 1
ATOM 1669 C C . ASN A 1 214 ? 21.951 12.311 -30.332 1.00 93.12 214 ASN A C 1
ATOM 1671 O O . ASN A 1 214 ? 21.565 11.265 -29.805 1.00 93.12 214 ASN A O 1
ATOM 1675 N N . ALA A 1 215 ? 21.194 12.966 -31.215 1.00 90.19 215 ALA A N 1
ATOM 1676 C CA . ALA A 1 215 ? 19.823 12.570 -31.539 1.00 90.19 215 ALA A CA 1
ATOM 1677 C C . ALA A 1 215 ? 19.713 11.168 -32.169 1.00 90.19 215 ALA A C 1
ATOM 1679 O O . ALA A 1 215 ? 18.800 10.416 -31.826 1.00 90.19 215 ALA A O 1
ATOM 1680 N N . ASP A 1 216 ? 20.637 10.784 -33.049 1.00 89.94 216 ASP A N 1
ATOM 1681 C CA . ASP A 1 216 ? 20.626 9.464 -33.690 1.00 89.94 216 ASP A CA 1
ATOM 1682 C C . ASP A 1 216 ? 21.011 8.358 -32.707 1.00 89.94 216 ASP A C 1
ATOM 1684 O O . ASP A 1 216 ? 20.395 7.291 -32.697 1.00 89.94 216 ASP A O 1
ATOM 1688 N N . SER A 1 217 ? 21.954 8.639 -31.803 1.00 89.31 217 SER A N 1
ATOM 1689 C CA . SER A 1 217 ? 22.305 7.720 -30.719 1.00 89.31 217 SER A CA 1
ATOM 1690 C C . SER A 1 217 ? 21.125 7.488 -29.769 1.00 89.31 217 SER A C 1
ATOM 1692 O O . SER A 1 217 ? 20.834 6.343 -29.421 1.00 89.31 217 SER A O 1
ATOM 1694 N N . ARG A 1 218 ? 20.365 8.540 -29.430 1.00 89.25 218 ARG A N 1
ATOM 1695 C CA . ARG A 1 218 ? 19.124 8.422 -28.643 1.00 89.25 218 ARG A CA 1
ATOM 1696 C C . ARG A 1 218 ? 18.044 7.608 -29.357 1.00 89.25 218 ARG A C 1
ATOM 1698 O O . ARG A 1 218 ? 17.380 6.805 -28.708 1.00 89.25 218 ARG A O 1
ATOM 1705 N N . ARG A 1 219 ? 17.868 7.774 -30.674 1.00 88.31 219 ARG A N 1
ATOM 1706 C CA . ARG A 1 219 ? 16.916 6.967 -31.468 1.00 88.31 219 ARG A CA 1
ATOM 1707 C C . ARG A 1 219 ? 17.308 5.492 -31.500 1.00 88.31 219 ARG A C 1
ATOM 1709 O O . ARG A 1 219 ? 16.441 4.628 -31.362 1.00 88.31 219 ARG A O 1
ATOM 1716 N N . ALA A 1 220 ? 18.600 5.199 -31.637 1.00 88.50 220 ALA A N 1
ATOM 1717 C CA . ALA A 1 220 ? 19.114 3.836 -31.560 1.00 88.50 220 ALA A CA 1
ATOM 1718 C C . ALA A 1 220 ? 18.885 3.229 -30.165 1.00 88.50 220 ALA A C 1
ATOM 1720 O O . ALA A 1 220 ? 18.393 2.106 -30.064 1.00 88.50 220 ALA A O 1
ATOM 1721 N N . ALA A 1 221 ? 19.153 3.992 -29.100 1.00 90.12 221 ALA A N 1
ATOM 1722 C CA . ALA A 1 221 ? 18.883 3.577 -27.725 1.00 90.12 221 ALA A CA 1
ATOM 1723 C C . ALA A 1 221 ? 17.398 3.287 -27.495 1.00 90.12 221 ALA A C 1
ATOM 1725 O O . ALA A 1 221 ? 17.064 2.249 -26.936 1.00 90.12 221 ALA A O 1
ATOM 1726 N N . MET A 1 222 ? 16.507 4.168 -27.964 1.00 87.94 222 MET A N 1
ATOM 1727 C CA . MET A 1 222 ? 15.059 3.963 -27.862 1.00 87.94 222 MET A CA 1
ATOM 1728 C C . MET A 1 222 ? 14.650 2.693 -28.601 1.00 87.94 222 MET A C 1
ATOM 1730 O O . MET A 1 222 ? 13.862 1.901 -28.095 1.00 87.94 222 MET A O 1
ATOM 1734 N N . SER A 1 223 ? 15.246 2.455 -29.770 1.00 85.81 223 SER A N 1
ATOM 1735 C CA . SER A 1 223 ? 14.920 1.274 -30.554 1.00 85.81 223 SER A CA 1
ATOM 1736 C C . SER A 1 223 ? 15.304 -0.025 -29.841 1.00 85.81 223 SER A C 1
ATOM 1738 O O . SER A 1 223 ? 14.556 -0.997 -29.854 1.00 85.81 223 SER A O 1
ATOM 1740 N N . GLU A 1 224 ? 16.467 -0.052 -29.190 1.00 87.31 224 GLU A N 1
ATOM 1741 C CA . GLU A 1 224 ? 16.877 -1.199 -28.377 1.00 87.31 224 GLU A CA 1
ATOM 1742 C C . GLU A 1 224 ? 16.072 -1.331 -27.082 1.00 87.31 224 GLU A C 1
ATOM 1744 O O . GLU A 1 224 ? 15.760 -2.444 -26.666 1.00 87.31 224 GLU A O 1
ATOM 1749 N N . PHE A 1 225 ? 15.717 -0.211 -26.455 1.00 87.25 225 PHE A N 1
ATOM 1750 C CA . PHE A 1 225 ? 14.915 -0.184 -25.239 1.00 87.25 225 PHE A CA 1
ATOM 1751 C C . PHE A 1 225 ? 13.508 -0.750 -25.470 1.00 87.25 225 PHE A C 1
ATOM 1753 O O . PHE A 1 225 ? 13.052 -1.585 -24.694 1.00 87.25 225 PHE A O 1
ATOM 1760 N N . LEU A 1 226 ? 12.858 -0.384 -26.578 1.00 82.94 226 LEU A N 1
ATOM 1761 C CA . LEU A 1 226 ? 11.538 -0.905 -26.948 1.00 82.94 226 LEU A CA 1
ATOM 1762 C C . LEU A 1 226 ? 11.529 -2.427 -27.148 1.00 82.94 226 LEU A C 1
ATOM 1764 O O . LEU A 1 226 ? 10.536 -3.068 -26.821 1.00 82.94 226 LEU A O 1
ATOM 1768 N N . LEU A 1 227 ? 12.640 -3.026 -27.595 1.00 79.62 227 LEU A N 1
ATOM 1769 C CA . LEU A 1 227 ? 12.778 -4.490 -27.677 1.00 79.62 227 LEU A CA 1
ATOM 1770 C C . LEU A 1 227 ? 12.886 -5.158 -26.297 1.00 79.62 227 LEU A C 1
ATOM 1772 O O . LEU A 1 227 ? 12.591 -6.342 -26.165 1.00 79.62 227 LEU A O 1
ATOM 1776 N N . LYS A 1 228 ? 13.329 -4.427 -25.267 1.00 76.69 228 LYS A N 1
ATOM 1777 C CA . LYS A 1 228 ? 13.427 -4.939 -23.890 1.00 76.69 228 LYS A CA 1
ATOM 1778 C C . LYS A 1 228 ? 12.105 -4.882 -23.128 1.00 76.69 228 LYS A C 1
ATOM 1780 O O . LYS A 1 228 ? 11.963 -5.604 -22.149 1.00 76.69 228 LYS A O 1
ATOM 1785 N N . LEU A 1 229 ? 11.155 -4.061 -23.573 1.00 70.94 229 LEU A N 1
ATOM 1786 C CA . LEU A 1 229 ? 9.828 -3.905 -22.964 1.00 70.94 229 LEU A CA 1
ATOM 1787 C C . LEU A 1 229 ? 8.895 -5.119 -23.178 1.00 70.94 229 LEU A C 1
ATOM 1789 O O . LEU A 1 229 ? 7.750 -5.093 -22.737 1.00 70.94 229 LEU A O 1
ATOM 1793 N N . GLY A 1 230 ? 9.374 -6.196 -23.813 1.00 62.78 230 GLY A N 1
ATOM 1794 C CA . GLY A 1 230 ? 8.631 -7.444 -24.011 1.00 62.78 230 GLY A CA 1
ATOM 1795 C C . GLY A 1 230 ? 7.998 -7.572 -25.405 1.00 62.78 230 GLY A C 1
ATOM 1796 O O . GLY A 1 230 ? 8.293 -6.762 -26.288 1.00 62.78 230 GLY A O 1
ATOM 1797 N N . PRO A 1 231 ? 7.132 -8.584 -25.628 1.00 56.34 231 PRO A N 1
ATOM 1798 C CA . PRO A 1 231 ? 6.636 -9.014 -26.942 1.00 56.34 231 PRO A CA 1
ATOM 1799 C C . PRO A 1 231 ? 5.608 -8.045 -27.542 1.00 56.34 231 PRO A C 1
ATOM 1801 O O . PRO A 1 231 ? 4.698 -8.452 -28.240 1.00 56.34 231 PRO A O 1
ATOM 1804 N N . VAL A 1 232 ? 5.709 -6.752 -27.244 1.00 55.22 232 VAL A N 1
ATOM 1805 C CA . VAL A 1 232 ? 4.954 -5.720 -27.953 1.00 55.22 232 VAL A CA 1
ATOM 1806 C C . VAL A 1 232 ? 5.734 -5.270 -29.178 1.00 55.22 232 VAL A C 1
ATOM 1808 O O . VAL A 1 232 ? 5.115 -4.786 -30.111 1.00 55.22 232 VAL A O 1
ATOM 1811 N N . HIS A 1 233 ? 7.061 -5.451 -29.229 1.00 59.47 233 HIS A N 1
ATOM 1812 C CA . HIS A 1 233 ? 7.876 -4.998 -30.354 1.00 59.47 233 HIS A CA 1
ATOM 1813 C C . HIS A 1 233 ? 8.935 -6.025 -30.780 1.00 59.47 233 HIS A C 1
ATOM 1815 O O . HIS A 1 233 ? 9.704 -6.518 -29.958 1.00 59.47 233 HIS A O 1
ATOM 1821 N N . LYS A 1 234 ? 9.043 -6.275 -32.090 1.00 62.16 234 LYS A N 1
ATOM 1822 C CA . LYS A 1 234 ? 10.116 -7.065 -32.719 1.00 62.16 234 LYS A CA 1
ATOM 1823 C C . LYS A 1 234 ? 10.843 -6.259 -33.791 1.00 62.16 234 LYS A C 1
ATOM 1825 O O . LYS A 1 234 ? 10.350 -5.239 -34.270 1.00 62.16 234 LYS A O 1
ATOM 1830 N N . LYS A 1 235 ? 12.017 -6.738 -34.206 1.00 64.31 235 LYS A N 1
ATOM 1831 C CA . LYS A 1 235 ? 12.670 -6.251 -35.430 1.00 64.31 235 LYS A CA 1
ATOM 1832 C C . LYS A 1 235 ? 12.033 -6.917 -36.650 1.00 64.31 235 LYS A C 1
ATOM 1834 O O . LYS A 1 235 ? 12.041 -8.141 -36.755 1.00 64.31 235 LYS A O 1
ATOM 1839 N N . GLY A 1 236 ? 11.492 -6.111 -37.558 1.00 65.19 236 GLY A N 1
ATOM 1840 C CA . GLY A 1 236 ? 11.034 -6.541 -38.875 1.00 65.19 236 GLY A CA 1
ATOM 1841 C C . GLY A 1 236 ? 12.199 -6.902 -39.802 1.00 65.19 236 GLY A C 1
ATOM 1842 O O . GLY A 1 236 ? 13.363 -6.617 -39.511 1.00 65.19 236 GLY A O 1
ATOM 1843 N N . ALA A 1 237 ? 11.886 -7.519 -40.944 1.00 72.50 237 ALA A N 1
ATOM 1844 C CA . ALA A 1 237 ? 12.877 -7.927 -41.948 1.00 72.50 237 ALA A CA 1
ATOM 1845 C C . ALA A 1 237 ? 13.657 -6.745 -42.563 1.00 72.50 237 ALA A C 1
ATOM 1847 O O . ALA A 1 237 ? 14.749 -6.931 -43.090 1.00 72.50 237 ALA A O 1
ATOM 1848 N N . ASP A 1 238 ? 13.117 -5.529 -42.465 1.00 74.50 238 ASP A N 1
ATOM 1849 C CA . ASP A 1 238 ? 13.739 -4.272 -42.888 1.00 74.50 238 ASP A CA 1
ATOM 1850 C C . ASP A 1 238 ? 14.589 -3.607 -41.784 1.00 74.50 238 ASP A C 1
ATOM 1852 O O . ASP A 1 238 ? 15.094 -2.499 -41.962 1.00 74.50 238 ASP A O 1
ATOM 1856 N N . GLY A 1 239 ? 14.741 -4.265 -40.630 1.00 65.19 239 GLY A N 1
ATOM 1857 C CA . GLY A 1 239 ? 15.492 -3.764 -39.481 1.00 65.19 239 GLY A CA 1
ATOM 1858 C C . GLY A 1 239 ? 14.755 -2.721 -38.636 1.00 65.19 239 GLY A C 1
ATOM 1859 O O . GLY A 1 239 ? 15.332 -2.246 -37.653 1.00 65.19 239 GLY A O 1
ATOM 1860 N N . LYS A 1 240 ? 13.502 -2.374 -38.965 1.00 71.75 240 LYS A N 1
ATOM 1861 C CA . LYS A 1 240 ? 12.681 -1.443 -38.178 1.00 71.75 240 LYS A CA 1
ATOM 1862 C C . LYS A 1 240 ? 11.948 -2.152 -37.044 1.00 71.75 240 LYS A C 1
ATOM 1864 O O . LYS A 1 240 ? 11.699 -3.354 -37.090 1.00 71.75 240 LYS A O 1
ATOM 1869 N N . LEU A 1 241 ? 11.597 -1.385 -36.018 1.00 60.75 241 LEU A N 1
ATOM 1870 C CA . LEU A 1 241 ? 10.695 -1.833 -34.961 1.00 60.75 241 LEU A CA 1
ATOM 1871 C C . LEU A 1 241 ? 9.271 -1.961 -35.500 1.00 60.75 241 LEU A C 1
ATOM 1873 O O . LEU A 1 241 ? 8.744 -1.016 -36.083 1.00 60.75 241 LEU A O 1
ATOM 1877 N N . VAL A 1 242 ? 8.652 -3.112 -35.266 1.00 68.88 242 VAL A N 1
ATOM 1878 C CA . VAL A 1 242 ? 7.246 -3.389 -35.576 1.00 68.88 242 VAL A CA 1
ATOM 1879 C C . VAL A 1 242 ? 6.568 -3.998 -34.357 1.00 68.88 242 VAL A C 1
ATOM 1881 O O . VAL A 1 242 ? 7.242 -4.626 -33.540 1.00 68.88 242 VAL A O 1
ATOM 1884 N N . LEU A 1 243 ? 5.251 -3.819 -34.234 1.00 64.12 243 LEU A N 1
ATOM 1885 C CA . LEU A 1 243 ? 4.496 -4.424 -33.143 1.00 64.12 243 LEU A CA 1
ATOM 1886 C C . LEU A 1 243 ? 4.522 -5.956 -33.269 1.00 64.12 243 LEU A C 1
ATOM 1888 O O . LEU A 1 243 ? 4.324 -6.500 -34.357 1.00 64.12 243 LEU A O 1
ATOM 1892 N N . ASP A 1 244 ? 4.788 -6.660 -32.175 1.00 61.38 244 ASP A N 1
ATOM 1893 C CA . ASP A 1 244 ? 4.797 -8.121 -32.131 1.00 61.38 244 ASP A CA 1
ATOM 1894 C C . ASP A 1 244 ? 3.399 -8.622 -31.736 1.00 61.38 244 ASP A C 1
ATOM 1896 O O . ASP A 1 244 ? 3.135 -9.054 -30.623 1.00 61.38 244 ASP A O 1
ATOM 1900 N N . GLY A 1 245 ? 2.449 -8.442 -32.658 1.00 50.06 245 GLY A N 1
ATOM 1901 C CA . GLY A 1 245 ? 1.042 -8.750 -32.408 1.00 50.06 245 GLY A CA 1
ATOM 1902 C C . GLY A 1 245 ? 0.096 -8.241 -33.491 1.00 50.06 245 GLY A C 1
ATOM 1903 O O . GLY A 1 245 ? -0.705 -7.344 -33.239 1.00 50.06 245 GLY A O 1
ATOM 1904 N N . ALA A 1 246 ? 0.205 -8.827 -34.683 1.00 40.19 246 ALA A N 1
ATOM 1905 C CA . ALA A 1 246 ? -0.924 -9.118 -35.565 1.00 40.19 246 ALA A CA 1
ATOM 1906 C C . ALA A 1 246 ? -0.858 -10.614 -35.890 1.00 40.19 246 ALA A C 1
ATOM 1908 O O . ALA A 1 246 ? 0.277 -11.084 -36.154 1.00 40.19 246 ALA A O 1
#

Secondary structure (DSSP, 8-state):
-TTSS-HHHHHHHHHHHHHHHHHGGGSS-HHHHHHHHHHHHHHHHHHHHHHHHHHHHSBSSS--HHHHHHHHHTTEEEEEETTTEEEEEE--BTTBPPPHHHHHHHHHHHHHHHHHHHHHHH-S-S-HHHHHTTS-GGGHHHHHHHHHHHHHHHHHHHHHTT----GGGS-GGGHHHHHHHHHHHHHHH-EEEEEESSGGGPEEEEEESS-TT-HHHHHHHHHHHHHHT-TTEEE-TTS-EEES--

Organism: NCBI:txid2023197